Protein AF-A0ABD5SQY1-F1 (afdb_monomer_lite)

Organism: NCBI:txid1930624

Sequence (204 aa):
EACRRLALVPLPASGSVLIAGVAARHGYDRFRLVGPVRRWPADGDSDPSPPTDAERLTHPVEIVPLLEREGAFSDAEQAERIRAEVAESVANLALARLGAAVHAQVESEPDTESPLETVTSGILAADAAASFERIVTDGHPFHPSGKIRRGMTPAEGLAYAPEFTDRIDLHFVAIDRKYALETRATGADRLTDRLLAAFDGLEG

pLDDT: mean 84.54, std 13.41, range [46.09, 97.94]

Structure (mmCIF, N/CA/C/O backbone):
data_AF-A0ABD5SQY1-F1
#
_entry.id   AF-A0ABD5SQY1-F1
#
loop_
_atom_site.group_PDB
_atom_site.id
_atom_site.type_symbol
_atom_site.label_atom_id
_atom_site.label_alt_id
_atom_site.label_comp_id
_atom_site.label_asym_id
_atom_site.label_entity_id
_atom_site.label_seq_id
_atom_site.pdbx_PDB_ins_code
_atom_site.Cartn_x
_atom_site.Cartn_y
_atom_site.Cartn_z
_atom_site.occupancy
_atom_site.B_iso_or_equiv
_atom_site.auth_seq_id
_atom_site.auth_comp_id
_atom_site.auth_asym_id
_atom_site.auth_atom_id
_at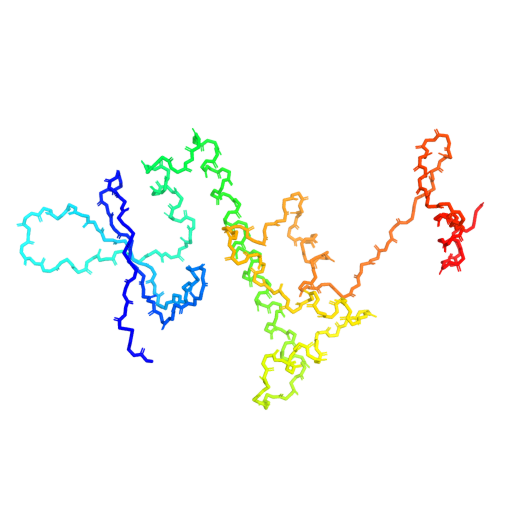om_site.pdbx_PDB_model_num
ATOM 1 N N . GLU A 1 1 ? 5.647 -22.817 -16.137 1.00 50.06 1 GLU A N 1
ATOM 2 C CA . GLU A 1 1 ? 5.211 -22.540 -17.525 1.00 50.06 1 GLU A CA 1
ATOM 3 C C . GLU A 1 1 ? 6.181 -21.577 -18.196 1.00 50.06 1 GLU A C 1
ATOM 5 O O . GLU A 1 1 ? 6.653 -20.656 -17.539 1.00 50.06 1 GLU A O 1
ATOM 10 N N . ALA A 1 2 ? 6.510 -21.791 -19.471 1.00 55.78 2 ALA A N 1
ATOM 11 C CA . ALA A 1 2 ? 7.365 -20.878 -20.227 1.00 55.78 2 ALA A CA 1
ATOM 12 C C . ALA A 1 2 ? 6.594 -19.586 -20.557 1.00 55.7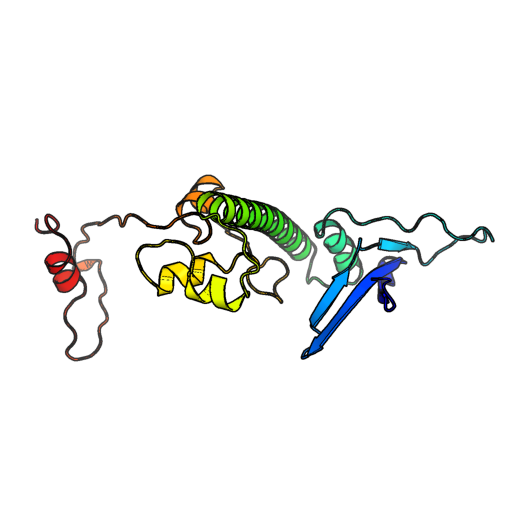8 2 ALA A C 1
ATOM 14 O O . ALA A 1 2 ? 5.548 -19.634 -21.204 1.00 55.78 2 ALA A O 1
ATOM 15 N N . CYS A 1 3 ? 7.102 -18.439 -20.102 1.00 59.66 3 CYS A N 1
ATOM 16 C CA . CYS A 1 3 ? 6.521 -17.127 -20.378 1.00 59.66 3 CYS A CA 1
ATOM 17 C C . CYS A 1 3 ? 6.536 -16.846 -21.892 1.00 59.66 3 CYS A C 1
ATOM 19 O O . CYS A 1 3 ? 7.598 -16.863 -22.511 1.00 59.66 3 CYS A O 1
ATOM 21 N N . ARG A 1 4 ? 5.364 -16.601 -22.498 1.00 75.75 4 ARG A N 1
ATOM 22 C CA . ARG A 1 4 ? 5.224 -16.337 -23.947 1.00 75.75 4 ARG A CA 1
ATOM 23 C C . ARG A 1 4 ? 5.004 -14.859 -24.293 1.00 75.75 4 ARG A C 1
ATOM 25 O O . ARG A 1 4 ? 4.821 -14.542 -25.464 1.00 75.75 4 ARG A O 1
ATOM 32 N N . ARG A 1 5 ? 4.954 -13.960 -23.303 1.00 90.62 5 ARG A N 1
ATOM 33 C CA . ARG A 1 5 ? 4.662 -12.530 -23.502 1.00 90.62 5 ARG A CA 1
ATOM 34 C C . ARG A 1 5 ? 5.564 -11.666 -22.631 1.00 90.62 5 ARG A C 1
ATOM 36 O O . ARG A 1 5 ? 5.751 -11.960 -21.454 1.00 90.62 5 ARG A O 1
ATOM 43 N N . LEU A 1 6 ? 6.076 -10.585 -23.206 1.00 92.81 6 LEU A N 1
ATOM 44 C CA . LEU A 1 6 ? 6.866 -9.580 -22.504 1.00 92.81 6 LEU A CA 1
ATOM 45 C C . LEU A 1 6 ? 6.121 -8.245 -22.532 1.00 92.81 6 LEU A C 1
ATOM 47 O O . LEU A 1 6 ? 5.551 -7.875 -23.558 1.00 92.81 6 LEU A O 1
ATOM 51 N N . ALA A 1 7 ? 6.133 -7.537 -21.409 1.00 93.56 7 ALA A N 1
ATOM 52 C CA . ALA A 1 7 ? 5.822 -6.120 -21.349 1.00 93.56 7 ALA A CA 1
ATOM 53 C C . ALA A 1 7 ? 7.118 -5.338 -21.571 1.00 93.56 7 ALA A C 1
ATOM 55 O O . ALA A 1 7 ? 8.130 -5.628 -20.930 1.00 93.56 7 ALA A O 1
ATOM 56 N N . LEU A 1 8 ? 7.067 -4.371 -22.484 1.00 94.69 8 LEU A N 1
ATOM 57 C CA . LEU A 1 8 ? 8.158 -3.454 -22.786 1.00 94.69 8 LEU A CA 1
ATOM 58 C C . LEU A 1 8 ? 7.680 -2.040 -22.472 1.00 94.69 8 LEU A C 1
ATOM 60 O O . LEU A 1 8 ? 6.669 -1.605 -23.023 1.00 94.69 8 LEU A O 1
ATOM 64 N N . VAL A 1 9 ? 8.393 -1.342 -21.593 1.00 94.56 9 VAL A N 1
ATOM 65 C CA . VAL A 1 9 ? 8.123 0.061 -21.253 1.00 94.56 9 VAL A CA 1
ATOM 66 C C . VAL A 1 9 ? 9.339 0.883 -21.671 1.00 94.56 9 VAL A C 1
ATOM 68 O O . VAL A 1 9 ? 10.356 0.852 -20.974 1.00 94.56 9 VAL A O 1
ATOM 71 N N . PRO A 1 10 ? 9.285 1.561 -22.830 1.00 94.88 10 PRO A N 1
ATOM 72 C CA . PRO A 1 10 ? 10.350 2.455 -23.262 1.00 94.88 10 PRO A CA 1
ATOM 73 C C . PRO A 1 10 ? 10.473 3.654 -22.321 1.00 94.88 10 PRO A C 1
ATOM 75 O O . PRO A 1 10 ? 9.470 4.263 -21.957 1.00 94.88 10 PRO A O 1
ATOM 78 N N . LEU A 1 11 ? 11.708 3.992 -21.969 1.00 94.75 11 LEU A N 1
ATOM 79 C CA . LEU A 1 11 ? 12.090 5.136 -21.147 1.00 94.75 11 LEU A CA 1
ATOM 80 C C . LEU A 1 11 ? 13.144 5.940 -21.930 1.00 94.75 11 LEU A C 1
ATOM 82 O O . LEU A 1 11 ? 14.351 5.744 -21.724 1.00 94.75 11 LEU A O 1
ATOM 86 N N . PRO A 1 12 ? 12.709 6.740 -22.922 1.00 93.88 12 PRO A N 1
ATOM 87 C CA . PRO A 1 12 ? 13.605 7.418 -23.851 1.00 93.88 12 PRO A CA 1
ATOM 88 C C . PRO A 1 12 ? 14.531 8.426 -23.167 1.00 93.88 12 PRO A C 1
ATOM 90 O O . PRO A 1 12 ? 15.713 8.458 -23.502 1.00 93.88 12 PRO A O 1
ATOM 93 N N . ALA A 1 13 ? 14.053 9.202 -22.189 1.00 92.56 13 ALA A N 1
ATOM 94 C CA . ALA A 1 13 ? 14.906 10.148 -21.464 1.00 92.56 13 ALA A CA 1
ATOM 95 C C . ALA A 1 13 ? 15.956 9.433 -20.593 1.00 92.56 13 ALA A C 1
ATOM 97 O O . ALA A 1 13 ? 17.027 9.972 -20.318 1.00 92.56 13 ALA A O 1
ATOM 98 N N . SER A 1 14 ? 15.675 8.193 -20.190 1.00 87.56 14 SER A N 1
ATOM 99 C CA . SER A 1 14 ? 16.609 7.308 -19.490 1.00 87.56 14 SER A CA 1
ATOM 100 C C . SER A 1 14 ? 17.460 6.427 -20.413 1.00 87.56 14 SER A C 1
ATOM 102 O O . SER A 1 14 ? 18.206 5.586 -19.895 1.00 87.56 14 SER A O 1
ATOM 104 N N . GLY A 1 15 ? 17.312 6.551 -21.740 1.00 90.31 15 GLY A N 1
ATOM 105 C CA . GLY A 1 15 ? 18.018 5.736 -22.733 1.00 90.31 15 GLY A CA 1
ATOM 106 C C . GLY A 1 15 ? 17.862 4.234 -22.489 1.00 90.31 15 GLY A C 1
ATOM 107 O O . GLY A 1 15 ? 18.834 3.489 -22.585 1.00 90.31 15 GLY A O 1
ATOM 108 N N . SER A 1 16 ? 16.682 3.771 -22.060 1.00 91.88 16 SER A N 1
ATOM 109 C CA . SER A 1 16 ? 16.489 2.366 -21.678 1.00 91.88 16 SER A CA 1
ATOM 110 C C . SER A 1 16 ? 15.062 1.862 -21.892 1.00 91.88 16 SER A C 1
ATOM 112 O O . SER A 1 16 ? 14.143 2.630 -22.150 1.00 91.88 16 SER A O 1
ATOM 114 N N . VAL A 1 17 ? 14.871 0.550 -21.788 1.00 94.75 17 VAL A N 1
ATOM 115 C CA . VAL A 1 17 ? 13.573 -0.127 -21.846 1.00 94.75 17 VAL A CA 1
ATOM 116 C C . VAL A 1 17 ? 13.445 -1.026 -20.621 1.00 94.75 17 VAL A C 1
ATOM 118 O O . VAL A 1 17 ? 14.343 -1.822 -20.341 1.00 94.75 17 VAL A O 1
ATOM 121 N N . LEU A 1 18 ? 12.334 -0.931 -19.889 1.00 95.00 18 LEU A N 1
ATOM 122 C CA . LEU A 1 18 ? 11.997 -1.924 -18.868 1.00 95.00 18 LEU A CA 1
ATOM 123 C C . LEU A 1 18 ? 11.321 -3.125 -19.517 1.00 95.00 18 LEU A C 1
ATOM 125 O O . LEU A 1 18 ? 10.415 -2.978 -20.336 1.00 95.00 18 LEU A O 1
ATOM 129 N N . ILE A 1 19 ? 11.748 -4.312 -19.109 1.00 94.56 19 ILE A N 1
ATOM 130 C CA . ILE A 1 19 ? 11.286 -5.593 -19.625 1.00 94.56 19 ILE A CA 1
ATOM 131 C C . ILE A 1 19 ? 10.746 -6.410 -18.457 1.00 94.56 19 ILE A C 1
ATOM 133 O O . ILE A 1 19 ? 11.458 -6.653 -17.482 1.00 94.56 19 ILE A O 1
ATOM 137 N N . ALA A 1 20 ? 9.504 -6.876 -18.564 1.00 94.12 20 ALA A N 1
ATOM 138 C CA . ALA A 1 20 ? 8.898 -7.775 -17.586 1.00 94.12 20 ALA A CA 1
ATOM 139 C C . ALA A 1 20 ? 8.187 -8.941 -18.279 1.00 94.12 20 ALA A C 1
ATOM 141 O O . ALA A 1 20 ? 7.504 -8.759 -19.287 1.00 94.12 20 ALA A O 1
ATOM 142 N N . GLY A 1 21 ? 8.316 -10.151 -17.732 1.00 94.19 21 GLY A N 1
ATOM 143 C CA . GLY A 1 21 ? 7.524 -11.292 -18.185 1.00 94.19 21 GLY A CA 1
ATOM 144 C C . GLY A 1 21 ? 6.060 -11.134 -17.789 1.00 94.19 21 GLY A C 1
ATOM 145 O O . GLY A 1 21 ? 5.768 -10.710 -16.675 1.00 94.19 21 GLY A O 1
ATOM 146 N N . VAL A 1 22 ? 5.133 -11.506 -18.671 1.00 94.75 22 VAL A N 1
ATOM 147 C CA . VAL A 1 22 ? 3.689 -11.482 -18.402 1.00 94.75 22 VAL A CA 1
ATOM 148 C C . VAL A 1 22 ? 3.147 -12.907 -18.446 1.00 94.75 22 VAL A C 1
ATOM 150 O O . VAL A 1 22 ? 3.057 -13.515 -19.514 1.00 94.75 22 VAL A O 1
ATOM 153 N N . ALA A 1 23 ? 2.748 -13.427 -17.285 1.00 93.56 23 ALA A N 1
ATOM 154 C CA . ALA A 1 23 ? 2.094 -14.729 -17.174 1.00 93.56 23 ALA A CA 1
ATOM 155 C C . ALA A 1 23 ? 0.629 -14.665 -17.619 1.00 93.56 23 ALA A C 1
ATOM 157 O O . ALA A 1 23 ? 0.153 -15.553 -18.320 1.00 93.56 23 ALA A O 1
ATOM 158 N N . ALA A 1 24 ? -0.087 -13.601 -17.243 1.00 91.00 24 ALA A N 1
ATOM 159 C CA . ALA A 1 24 ? -1.491 -13.420 -17.597 1.00 91.00 24 ALA A CA 1
ATOM 160 C C . ALA A 1 24 ? -1.849 -11.941 -17.774 1.00 91.00 24 ALA A C 1
ATOM 162 O O . ALA A 1 24 ? -1.257 -11.060 -17.150 1.00 91.00 24 ALA A O 1
ATOM 163 N N . ARG A 1 25 ? -2.858 -11.682 -18.611 1.00 91.00 25 ARG A N 1
ATOM 164 C CA . ARG A 1 25 ? -3.526 -10.382 -18.737 1.00 91.00 25 ARG A CA 1
ATOM 165 C C . ARG A 1 25 ? -4.986 -10.566 -18.347 1.00 91.00 25 ARG A C 1
ATOM 167 O O . ARG A 1 25 ? -5.665 -11.421 -18.909 1.00 91.00 25 ARG A O 1
ATOM 174 N N . HIS A 1 26 ? -5.445 -9.761 -17.407 1.00 88.56 26 HIS A N 1
ATOM 175 C CA . HIS A 1 26 ? -6.833 -9.673 -16.981 1.00 88.56 26 HIS A CA 1
ATOM 176 C C . HIS A 1 26 ? -7.461 -8.383 -17.537 1.00 88.56 26 HIS A C 1
ATOM 178 O O . HIS A 1 26 ? -6.776 -7.554 -18.141 1.00 88.56 26 HIS A O 1
ATOM 184 N N . GLY A 1 27 ? -8.773 -8.209 -17.356 1.00 87.56 27 GLY A N 1
ATOM 185 C CA . GLY A 1 27 ? -9.456 -6.967 -17.735 1.00 87.56 27 GLY A CA 1
ATOM 186 C C . GLY A 1 27 ? -8.890 -5.736 -17.011 1.00 87.56 27 GLY A C 1
ATOM 187 O O . GLY A 1 27 ? -8.315 -5.869 -15.925 1.00 87.56 27 GLY A O 1
ATOM 188 N N . TYR A 1 28 ? -9.095 -4.557 -17.609 1.00 85.75 28 TYR A N 1
ATOM 189 C CA . TYR A 1 28 ? -8.624 -3.253 -17.110 1.00 85.75 28 TYR A CA 1
ATOM 190 C C . TYR A 1 28 ? -7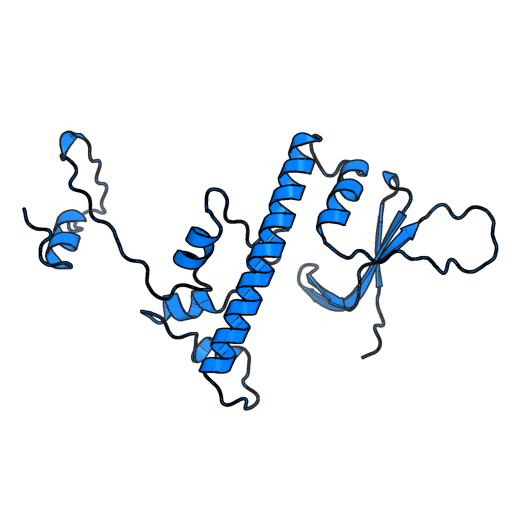.099 -3.158 -16.957 1.00 85.75 28 TYR A C 1
ATOM 192 O O . TYR A 1 28 ? -6.605 -2.663 -15.951 1.00 85.75 28 TYR A O 1
ATOM 200 N N . ASP A 1 29 ? -6.360 -3.697 -17.933 1.00 84.00 29 ASP A N 1
ATOM 201 C CA . ASP A 1 29 ? -4.891 -3.651 -17.984 1.00 84.00 29 ASP A CA 1
ATOM 202 C C . ASP A 1 29 ? -4.193 -4.134 -16.707 1.00 84.00 29 ASP A C 1
ATOM 204 O O . ASP A 1 29 ? -3.116 -3.682 -16.324 1.00 84.00 29 ASP A O 1
ATOM 208 N N . ARG A 1 30 ? -4.793 -5.141 -16.067 1.00 87.88 30 ARG A N 1
ATOM 209 C CA . ARG A 1 30 ? -4.165 -5.860 -14.963 1.00 87.88 30 ARG A CA 1
ATOM 210 C C . ARG A 1 30 ? -3.296 -6.982 -15.504 1.00 87.88 30 ARG A C 1
ATOM 212 O O . ARG A 1 30 ? -3.793 -7.944 -16.093 1.00 87.88 30 ARG A O 1
ATOM 219 N N . PHE A 1 31 ? -1.998 -6.879 -15.264 1.00 90.56 31 PHE A N 1
ATOM 220 C CA . PHE A 1 31 ? -1.019 -7.873 -15.687 1.00 90.56 31 PHE A CA 1
ATOM 221 C C . PHE A 1 31 ? -0.514 -8.662 -14.484 1.00 90.56 31 PHE A C 1
ATOM 223 O O . PHE A 1 31 ? -0.119 -8.090 -13.472 1.00 90.56 31 PHE A O 1
ATOM 230 N N . ARG A 1 32 ? -0.480 -9.989 -14.612 1.00 91.31 32 ARG A N 1
ATOM 231 C CA . ARG A 1 32 ? 0.277 -10.844 -13.698 1.00 91.31 32 ARG A CA 1
ATOM 232 C C . ARG A 1 32 ? 1.693 -10.961 -14.239 1.00 91.31 32 ARG A C 1
ATOM 234 O O . ARG A 1 32 ? 1.919 -11.676 -15.219 1.00 91.31 32 ARG A O 1
ATOM 241 N N . LEU A 1 33 ? 2.621 -10.237 -13.622 1.00 91.75 33 LEU A N 1
ATOM 242 C CA . LEU A 1 33 ? 4.034 -10.297 -13.984 1.00 91.75 33 LEU A CA 1
ATOM 243 C C . LEU A 1 33 ? 4.672 -11.596 -13.475 1.00 91.75 33 LEU A C 1
ATOM 245 O O . LEU A 1 33 ? 4.248 -12.155 -12.464 1.00 91.75 33 LEU A O 1
ATOM 249 N N . VAL A 1 34 ? 5.681 -12.086 -14.190 1.00 92.38 34 VAL A N 1
ATOM 250 C CA . VAL A 1 34 ? 6.445 -13.283 -13.830 1.00 92.38 34 VAL A CA 1
ATOM 251 C C . VAL A 1 34 ? 7.932 -13.060 -14.058 1.00 92.38 34 VAL A C 1
ATOM 253 O O . VAL A 1 34 ? 8.349 -12.523 -15.085 1.00 92.38 34 VAL A O 1
ATOM 256 N N . GLY A 1 35 ? 8.731 -13.528 -13.101 1.00 90.25 35 GLY A N 1
ATOM 257 C CA . GLY A 1 35 ? 10.176 -13.356 -13.123 1.00 90.25 35 GLY A CA 1
ATOM 258 C C . GLY A 1 35 ? 10.617 -11.927 -12.784 1.00 90.25 35 GLY A C 1
ATOM 259 O O . GLY A 1 35 ? 9.806 -11.096 -12.374 1.00 90.25 35 GLY A O 1
ATOM 260 N N . PRO A 1 36 ? 11.924 -11.648 -12.899 1.00 91.69 36 PRO A N 1
ATOM 261 C CA . PRO A 1 36 ? 12.472 -10.334 -12.597 1.00 91.69 36 PRO A CA 1
ATOM 262 C C . PRO A 1 36 ? 12.091 -9.296 -13.657 1.00 91.69 36 PRO A C 1
ATOM 264 O O . PRO A 1 36 ? 12.046 -9.605 -14.849 1.00 91.69 36 PRO A O 1
ATOM 267 N N . VAL A 1 37 ? 11.920 -8.048 -13.219 1.00 93.44 37 VAL A N 1
ATOM 268 C CA . VAL A 1 37 ? 11.950 -6.885 -14.113 1.00 93.44 37 VAL A CA 1
ATOM 269 C C . VAL A 1 37 ? 13.408 -6.579 -14.442 1.00 93.44 37 VAL A C 1
ATOM 271 O O . VAL A 1 37 ? 14.270 -6.594 -13.560 1.00 93.44 37 VAL A O 1
ATOM 274 N N . ARG A 1 38 ? 13.692 -6.333 -15.718 1.00 93.50 38 ARG A N 1
ATOM 275 C CA . ARG A 1 38 ? 15.030 -6.002 -16.210 1.00 93.50 38 ARG A CA 1
ATOM 276 C C . ARG A 1 38 ? 15.027 -4.642 -16.883 1.00 93.50 38 ARG A C 1
ATOM 278 O O . ARG A 1 38 ? 14.048 -4.287 -17.532 1.00 93.50 38 ARG A O 1
ATOM 285 N N . ARG A 1 39 ? 16.128 -3.914 -16.763 1.00 93.06 39 ARG A N 1
ATOM 286 C CA . ARG A 1 39 ? 16.411 -2.704 -17.524 1.00 93.06 39 ARG A CA 1
ATOM 287 C C . ARG A 1 39 ? 17.373 -3.056 -18.651 1.00 93.06 39 ARG A C 1
ATOM 289 O O . ARG A 1 39 ? 18.418 -3.655 -18.420 1.00 93.06 39 ARG A O 1
ATOM 296 N N . TRP A 1 40 ? 17.005 -2.686 -19.867 1.00 90.31 40 TRP A N 1
ATOM 297 C CA . TRP A 1 40 ? 17.825 -2.860 -21.058 1.00 90.31 40 TRP A CA 1
ATOM 298 C C . TRP A 1 40 ? 18.261 -1.484 -21.577 1.00 90.31 40 TRP A C 1
ATOM 300 O O . TRP A 1 40 ? 17.381 -0.669 -21.860 1.00 90.31 40 TRP A O 1
ATOM 310 N N . PRO A 1 41 ? 19.564 -1.177 -21.686 1.00 86.25 41 PRO A N 1
ATOM 311 C CA . PRO A 1 41 ? 20.024 0.088 -22.257 1.00 86.25 41 PRO A CA 1
ATOM 312 C C . PRO A 1 41 ? 19.722 0.142 -23.763 1.00 86.25 41 PRO A C 1
ATOM 314 O O . PRO A 1 41 ? 19.941 -0.828 -24.483 1.00 86.25 41 PRO A O 1
ATOM 317 N N . ALA A 1 42 ? 19.176 1.261 -24.236 1.00 73.88 42 ALA A N 1
ATOM 318 C CA . ALA A 1 42 ? 18.854 1.474 -25.647 1.00 73.88 42 ALA A CA 1
ATOM 319 C C . ALA A 1 42 ? 20.100 1.845 -26.473 1.00 73.88 42 ALA A C 1
ATOM 321 O O . ALA A 1 42 ? 20.168 1.491 -27.649 1.00 73.88 42 ALA A O 1
ATOM 322 N N . ASP A 1 43 ? 21.094 2.477 -25.840 1.00 67.31 43 ASP A N 1
ATOM 323 C CA . ASP A 1 43 ? 22.376 2.820 -26.454 1.00 67.31 43 ASP A CA 1
ATOM 324 C C . ASP A 1 43 ? 23.385 1.689 -26.226 1.00 67.31 43 ASP A C 1
ATOM 326 O O . ASP A 1 43 ? 24.119 1.655 -25.238 1.00 67.31 43 ASP A O 1
ATOM 330 N N . GLY A 1 44 ? 23.392 0.726 -27.144 1.00 54.66 44 GLY A N 1
ATOM 331 C CA . GLY A 1 44 ? 24.547 -0.134 -27.353 1.00 54.66 44 GLY A CA 1
ATOM 332 C C . GLY A 1 44 ? 25.514 0.591 -28.275 1.00 54.66 44 GLY A C 1
ATOM 333 O O . GLY A 1 44 ? 25.224 0.749 -29.462 1.00 54.66 44 GLY A O 1
ATOM 334 N N . ASP A 1 45 ? 26.656 1.025 -27.742 1.00 49.09 45 ASP A N 1
ATOM 335 C CA . ASP A 1 45 ? 27.829 1.232 -28.582 1.00 49.09 45 ASP A CA 1
ATOM 336 C C . ASP A 1 45 ? 28.076 -0.056 -29.388 1.00 49.09 45 ASP A C 1
ATOM 338 O O . ASP A 1 45 ? 27.748 -1.160 -28.953 1.00 49.09 45 ASP A O 1
ATOM 342 N N . SER A 1 46 ? 28.581 0.137 -30.593 1.00 47.12 46 SER A N 1
ATOM 343 C CA . SER A 1 46 ? 28.735 -0.777 -31.724 1.00 47.12 46 SER A CA 1
ATOM 344 C C . SER A 1 46 ? 29.560 -2.063 -31.485 1.00 47.12 46 SER A C 1
ATOM 346 O O . SER A 1 46 ? 30.437 -2.401 -32.277 1.00 47.12 46 SER A O 1
ATOM 348 N N . ASP A 1 47 ? 29.258 -2.830 -30.436 1.00 49.53 47 ASP A N 1
ATOM 349 C CA . ASP A 1 47 ? 29.752 -4.190 -30.224 1.00 49.53 47 ASP A CA 1
ATOM 350 C C . ASP A 1 47 ? 28.695 -5.204 -30.719 1.00 49.53 47 ASP A C 1
ATOM 352 O O . ASP A 1 47 ? 27.574 -5.238 -30.207 1.00 49.53 47 ASP A O 1
ATOM 356 N N . PRO A 1 48 ? 28.999 -6.029 -31.739 1.00 46.09 48 PRO A N 1
ATOM 357 C CA . PRO A 1 48 ? 28.085 -7.037 -32.283 1.00 46.09 48 PRO A CA 1
ATOM 358 C C . PRO A 1 48 ? 27.875 -8.249 -31.357 1.00 46.09 48 PRO A C 1
ATOM 360 O O . PRO A 1 48 ? 27.192 -9.205 -31.737 1.00 46.09 48 PRO A O 1
ATOM 363 N N . SER A 1 49 ? 28.451 -8.240 -30.156 1.00 48.56 49 SER A N 1
ATOM 364 C CA . SER A 1 49 ? 28.148 -9.215 -29.113 1.00 48.56 49 SER A CA 1
ATOM 365 C C . SER A 1 49 ? 26.703 -9.021 -28.614 1.00 48.56 49 SER A C 1
ATOM 367 O O . SER A 1 49 ? 26.294 -7.888 -28.360 1.00 48.56 49 SER A O 1
ATOM 369 N N . PRO A 1 50 ? 25.882 -10.082 -28.464 1.00 46.66 50 PRO A N 1
ATOM 370 C CA . PRO A 1 50 ? 24.544 -9.931 -27.893 1.00 46.66 50 PRO A CA 1
ATOM 371 C C . PRO A 1 50 ? 24.676 -9.300 -26.499 1.00 46.66 50 PRO A C 1
ATOM 373 O O . PRO A 1 50 ? 25.468 -9.820 -25.711 1.00 46.66 50 PRO A O 1
ATOM 376 N N . PRO A 1 51 ? 23.940 -8.223 -26.155 1.00 49.00 51 PRO A N 1
ATOM 377 C CA . PRO A 1 51 ? 24.060 -7.626 -24.834 1.00 49.00 51 PRO A CA 1
ATOM 378 C C . PRO A 1 51 ? 23.635 -8.661 -23.794 1.00 49.00 51 PRO A C 1
ATOM 380 O O . PRO A 1 51 ? 22.460 -9.008 -23.665 1.00 49.00 51 PRO A O 1
ATOM 383 N N . THR A 1 52 ? 24.608 -9.202 -23.073 1.00 53.41 52 THR A N 1
ATOM 384 C CA . THR A 1 52 ? 24.396 -10.143 -21.970 1.00 53.41 52 THR A CA 1
ATOM 385 C C . THR A 1 52 ? 23.836 -9.451 -20.722 1.00 53.41 52 THR A C 1
ATOM 387 O O . THR A 1 52 ? 23.364 -10.124 -19.805 1.00 53.41 52 THR A O 1
ATOM 390 N N . ASP A 1 53 ? 23.800 -8.115 -20.710 1.00 58.78 53 ASP A N 1
ATOM 391 C CA . ASP A 1 53 ? 23.766 -7.313 -19.484 1.00 58.78 53 ASP A CA 1
ATOM 392 C C . ASP A 1 53 ? 22.437 -6.569 -19.286 1.00 58.78 53 ASP A C 1
ATOM 394 O O . ASP A 1 53 ? 22.391 -5.389 -18.943 1.00 58.78 53 ASP A O 1
ATOM 398 N N . ALA A 1 54 ? 21.314 -7.262 -19.482 1.00 70.44 54 ALA A N 1
ATOM 399 C CA . ALA A 1 54 ? 20.029 -6.768 -18.996 1.00 70.44 54 ALA A CA 1
ATOM 400 C C . ALA A 1 54 ? 20.039 -6.743 -17.457 1.00 70.44 54 ALA A C 1
ATOM 402 O O . ALA A 1 54 ? 19.829 -7.784 -16.812 1.00 70.44 54 ALA A O 1
ATOM 403 N N . GLU A 1 55 ? 20.274 -5.566 -16.875 1.00 87.44 55 GLU A N 1
ATOM 404 C CA . GLU A 1 55 ? 20.366 -5.366 -15.430 1.00 87.44 55 GLU A CA 1
ATOM 405 C C . GLU A 1 55 ? 19.036 -5.722 -14.763 1.00 87.44 55 GLU A C 1
ATOM 407 O O . GLU A 1 55 ? 17.962 -5.264 -15.157 1.00 87.44 55 GLU A O 1
ATOM 412 N N . ARG A 1 56 ? 19.089 -6.583 -13.748 1.00 92.25 56 ARG A N 1
ATOM 413 C CA . ARG A 1 56 ? 17.912 -6.945 -12.960 1.00 92.25 56 ARG A CA 1
ATOM 414 C C . ARG A 1 56 ? 17.635 -5.839 -11.947 1.00 92.25 56 ARG A C 1
ATOM 416 O O . ARG A 1 56 ? 18.478 -5.596 -11.095 1.00 92.25 56 ARG A O 1
ATOM 423 N N . LEU A 1 57 ? 16.418 -5.301 -11.958 1.00 92.56 57 LEU A N 1
ATOM 424 C CA . LEU A 1 57 ? 15.947 -4.456 -10.863 1.00 92.56 57 LEU A CA 1
ATOM 425 C C . LEU A 1 57 ? 15.638 -5.337 -9.649 1.00 92.56 57 LEU A C 1
ATOM 427 O O . LEU A 1 57 ? 14.947 -6.359 -9.765 1.00 92.56 57 LEU A O 1
ATOM 431 N N . THR A 1 58 ? 16.167 -4.963 -8.487 1.00 92.56 58 THR A N 1
ATOM 432 C CA . THR A 1 58 ? 16.009 -5.734 -7.244 1.00 92.56 58 THR A CA 1
ATOM 433 C C . THR A 1 58 ? 14.908 -5.182 -6.350 1.00 92.56 58 THR A C 1
ATOM 435 O O . THR A 1 58 ? 14.268 -5.942 -5.623 1.00 92.56 58 THR A O 1
ATOM 438 N N . HIS A 1 59 ? 14.641 -3.883 -6.455 1.00 93.75 59 HIS A N 1
ATOM 439 C CA . HIS A 1 59 ? 13.698 -3.154 -5.632 1.00 93.75 59 HIS A CA 1
ATOM 440 C C . HIS A 1 59 ? 12.879 -2.168 -6.489 1.00 93.75 59 HIS A C 1
ATOM 442 O O . HIS A 1 59 ? 13.447 -1.454 -7.314 1.00 93.75 59 HIS A O 1
ATOM 448 N N . PRO A 1 60 ? 11.550 -2.046 -6.299 1.00 93.50 60 PRO A N 1
ATOM 449 C CA . PRO A 1 60 ? 10.714 -1.149 -7.113 1.00 93.50 60 PRO A CA 1
ATOM 450 C C . PRO A 1 60 ? 11.076 0.339 -6.963 1.00 93.50 60 PRO A C 1
ATOM 452 O O . PRO A 1 60 ? 10.829 1.127 -7.868 1.00 93.50 60 PRO A 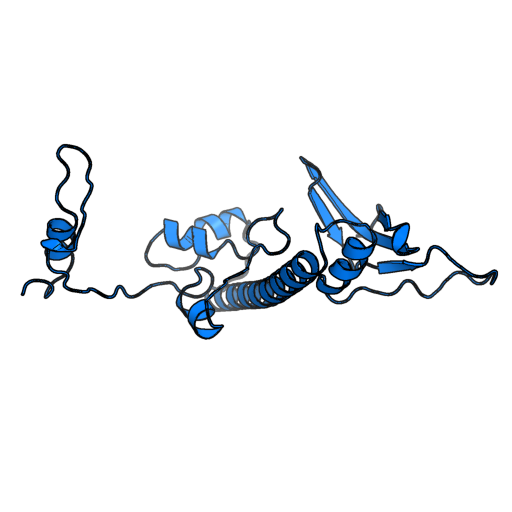O 1
ATOM 455 N N . VAL A 1 61 ? 11.725 0.722 -5.859 1.00 96.75 61 VAL A N 1
ATOM 456 C CA . VAL A 1 61 ? 12.292 2.074 -5.651 1.00 96.75 61 VAL A CA 1
ATOM 457 C C . VAL A 1 61 ? 13.282 2.471 -6.751 1.00 96.75 61 VAL A C 1
ATOM 459 O O . VAL A 1 61 ? 13.412 3.654 -7.054 1.00 96.75 61 VAL A O 1
ATOM 462 N N . GLU A 1 62 ? 13.958 1.505 -7.375 1.00 95.06 62 GLU A N 1
ATOM 463 C CA . GLU A 1 62 ? 14.899 1.753 -8.474 1.00 95.06 62 GLU A CA 1
ATOM 464 C C . GLU A 1 62 ? 14.207 2.298 -9.736 1.00 95.06 62 GLU A C 1
ATOM 466 O O . GLU A 1 62 ? 14.860 2.899 -10.584 1.00 95.06 62 GLU A O 1
ATOM 471 N N . ILE A 1 63 ? 12.883 2.140 -9.852 1.00 95.00 63 ILE A N 1
ATOM 472 C CA . ILE A 1 63 ? 12.097 2.659 -10.978 1.00 95.00 63 ILE A CA 1
ATOM 473 C C . ILE A 1 63 ? 11.870 4.172 -10.845 1.00 95.00 63 ILE A C 1
ATOM 475 O O . ILE A 1 63 ? 11.767 4.862 -11.856 1.00 95.00 63 ILE A O 1
ATOM 479 N N . VAL A 1 64 ? 11.827 4.715 -9.623 1.00 96.56 64 VAL A N 1
ATOM 480 C CA . VAL A 1 64 ? 11.469 6.126 -9.388 1.00 96.56 64 VAL A CA 1
ATOM 481 C C . VAL A 1 64 ? 12.429 7.102 -10.086 1.00 96.56 64 VAL A C 1
ATOM 483 O O . VAL A 1 64 ? 11.933 7.939 -10.836 1.00 96.56 64 VAL A O 1
ATOM 486 N N . PRO A 1 65 ? 13.769 6.970 -9.987 1.00 95.06 65 PRO A N 1
ATOM 487 C CA . PRO A 1 65 ? 14.689 7.849 -10.718 1.00 95.06 65 PRO A CA 1
ATOM 488 C C . PRO A 1 65 ? 14.582 7.727 -12.243 1.00 95.06 65 PRO A C 1
ATOM 490 O O . PRO A 1 65 ? 14.957 8.642 -12.970 1.00 95.06 65 PRO A O 1
ATOM 493 N N . LEU A 1 66 ? 14.107 6.585 -12.753 1.00 95.12 66 LEU A N 1
ATOM 494 C CA . LEU A 1 66 ? 13.865 6.421 -14.185 1.00 95.12 66 LEU A CA 1
ATOM 495 C C . LEU A 1 66 ? 12.633 7.223 -14.612 1.00 95.12 66 LEU A C 1
ATOM 497 O O . LEU A 1 66 ? 12.698 7.981 -15.571 1.00 95.12 66 LEU A O 1
ATOM 501 N N . LEU A 1 67 ? 11.537 7.101 -13.859 1.00 95.88 67 LEU A N 1
ATOM 502 C CA . LEU A 1 67 ? 10.304 7.854 -14.095 1.00 95.88 67 LEU A CA 1
ATOM 503 C C . LEU A 1 67 ? 10.494 9.364 -13.905 1.00 95.88 67 LEU A C 1
ATOM 505 O O . LEU A 1 67 ? 9.882 10.151 -14.620 1.00 95.88 67 LEU A O 1
ATOM 509 N N . GLU A 1 68 ? 11.368 9.771 -12.986 1.00 96.88 68 GLU A N 1
ATOM 510 C CA . GLU A 1 68 ? 11.740 11.173 -12.792 1.00 96.88 68 GLU A CA 1
ATOM 511 C C . GLU A 1 68 ? 12.363 11.775 -14.055 1.00 96.88 68 GLU A C 1
ATOM 513 O O . GLU A 1 68 ? 11.942 12.845 -14.489 1.00 96.88 68 GLU A O 1
ATOM 518 N N . ARG A 1 69 ? 13.289 11.061 -14.711 1.00 95.69 69 ARG A N 1
ATOM 519 C CA . ARG A 1 69 ? 13.862 11.509 -15.994 1.00 95.69 69 ARG A CA 1
ATOM 520 C C . ARG A 1 69 ? 12.823 11.592 -17.107 1.00 95.69 69 ARG A C 1
ATOM 522 O O . ARG A 1 69 ? 12.940 12.456 -17.968 1.00 95.69 69 ARG A O 1
ATOM 529 N N . GLU A 1 70 ? 11.810 10.729 -17.078 1.00 96.50 70 GLU A N 1
ATOM 530 C CA . GLU A 1 70 ? 10.682 10.781 -18.018 1.00 96.50 70 GLU A CA 1
ATOM 531 C C . GLU A 1 70 ? 9.659 11.886 -17.689 1.00 96.50 70 GLU A C 1
ATOM 533 O O . GLU A 1 70 ? 8.647 12.007 -18.378 1.00 96.50 70 GLU A O 1
ATOM 538 N N . GLY A 1 71 ? 9.882 12.692 -16.644 1.00 96.06 71 GLY A N 1
ATOM 539 C CA . GLY A 1 71 ? 8.968 13.767 -16.256 1.00 96.06 71 GLY A CA 1
ATOM 540 C C . GLY A 1 71 ? 7.660 13.267 -15.640 1.00 96.06 71 GLY A C 1
ATOM 541 O O . GLY A 1 71 ? 6.638 13.942 -15.732 1.00 96.06 71 GLY A O 1
ATOM 542 N N . ALA A 1 72 ? 7.666 12.084 -15.016 1.00 95.69 72 ALA A N 1
ATOM 543 C CA . ALA A 1 72 ? 6.480 11.519 -14.366 1.00 95.69 72 ALA A CA 1
ATOM 544 C C . ALA A 1 72 ? 6.056 12.269 -13.087 1.00 95.69 72 ALA A C 1
ATOM 546 O O . ALA A 1 72 ? 4.966 12.021 -12.569 1.00 95.69 72 ALA A O 1
ATOM 547 N N . PHE A 1 73 ? 6.910 13.156 -12.572 1.00 97.00 73 PHE A N 1
ATOM 548 C CA . PHE A 1 73 ? 6.692 13.917 -11.344 1.00 97.00 73 PHE A CA 1
ATOM 549 C C . PHE A 1 73 ? 6.723 15.422 -11.618 1.00 97.00 73 PHE A C 1
ATOM 551 O O . PHE A 1 73 ? 7.362 15.874 -12.566 1.00 97.00 73 PHE A O 1
ATOM 558 N N . SER A 1 74 ? 6.039 16.203 -10.777 1.00 97.00 74 SER A N 1
ATOM 559 C CA . SER A 1 74 ? 6.002 17.668 -10.880 1.00 97.00 74 SER A CA 1
ATOM 560 C C . SER A 1 74 ? 7.366 18.311 -10.641 1.00 97.00 74 SER A C 1
ATOM 562 O O . SER A 1 74 ? 7.699 19.311 -11.272 1.00 97.00 74 SER A O 1
ATOM 564 N N . ASP A 1 75 ? 8.134 17.742 -9.716 1.00 97.12 75 ASP A N 1
ATOM 565 C CA . ASP A 1 75 ? 9.411 18.250 -9.232 1.00 97.12 75 ASP A CA 1
ATOM 566 C C . ASP A 1 75 ? 10.177 17.140 -8.482 1.00 97.12 75 ASP A C 1
ATOM 568 O O . ASP A 1 75 ? 9.657 16.046 -8.232 1.00 97.12 75 ASP A O 1
ATOM 572 N N . ALA A 1 76 ? 11.428 17.431 -8.122 1.00 96.25 76 ALA A N 1
ATOM 573 C CA . ALA A 1 76 ? 12.311 16.492 -7.432 1.00 96.25 76 ALA A CA 1
ATOM 574 C C . ALA A 1 76 ? 11.850 16.166 -5.997 1.00 96.25 76 ALA A C 1
ATOM 576 O O . ALA A 1 76 ? 12.093 15.065 -5.504 1.00 96.25 76 ALA A O 1
ATOM 577 N N . GLU A 1 77 ? 11.159 17.090 -5.319 1.00 97.94 77 GLU A N 1
ATOM 578 C CA . GLU A 1 77 ? 10.625 16.844 -3.973 1.00 97.94 77 GLU A CA 1
ATOM 579 C C . GLU A 1 77 ? 9.489 15.817 -4.034 1.00 97.94 77 GLU A C 1
ATOM 581 O O . GLU A 1 77 ? 9.425 14.888 -3.226 1.00 97.94 77 GLU A O 1
ATOM 586 N N . GLN A 1 78 ? 8.623 15.926 -5.043 1.00 97.25 78 GLN A N 1
ATOM 587 C CA . GLN A 1 78 ? 7.578 14.957 -5.322 1.00 97.25 78 GLN A CA 1
ATOM 588 C C . GLN A 1 78 ? 8.164 13.576 -5.631 1.00 97.25 78 GLN A C 1
ATOM 590 O O . GLN A 1 78 ? 7.669 12.580 -5.096 1.00 97.25 78 GLN A O 1
ATOM 595 N N . ALA A 1 79 ? 9.213 13.515 -6.456 1.00 97.31 79 ALA A N 1
ATOM 596 C CA . ALA A 1 79 ? 9.899 12.272 -6.791 1.00 97.31 79 ALA A CA 1
ATOM 597 C C . ALA A 1 79 ? 10.482 11.596 -5.539 1.00 97.31 79 ALA A C 1
ATOM 599 O O . ALA A 1 79 ? 10.204 10.420 -5.295 1.00 97.31 79 ALA A O 1
ATOM 600 N N . GLU A 1 80 ? 11.207 12.338 -4.696 1.00 97.38 80 GLU A N 1
ATOM 601 C CA . GLU A 1 80 ? 11.797 11.797 -3.465 1.00 97.38 80 GLU A CA 1
ATOM 602 C C . GLU A 1 80 ? 10.728 11.375 -2.452 1.00 97.38 80 GLU A C 1
ATOM 604 O O . GLU A 1 80 ? 10.820 10.310 -1.838 1.00 97.38 80 GLU A O 1
ATOM 609 N N . ARG A 1 81 ? 9.647 12.152 -2.330 1.00 96.50 81 ARG A N 1
ATOM 610 C CA . ARG A 1 81 ? 8.503 11.770 -1.504 1.00 96.50 81 ARG A CA 1
ATOM 611 C C . ARG A 1 81 ? 7.928 10.431 -1.965 1.00 96.50 81 ARG A C 1
ATOM 613 O O . ARG A 1 81 ? 7.793 9.531 -1.143 1.00 96.50 81 ARG A O 1
ATOM 620 N N . ILE A 1 82 ? 7.616 10.270 -3.254 1.00 96.62 82 ILE A N 1
ATOM 621 C CA . ILE A 1 82 ? 7.100 9.004 -3.806 1.00 96.62 82 ILE A CA 1
ATOM 622 C C . ILE A 1 82 ? 8.105 7.868 -3.599 1.00 96.62 82 ILE A C 1
ATOM 624 O O . ILE A 1 82 ? 7.713 6.755 -3.249 1.00 96.62 82 ILE A O 1
ATOM 628 N N . ARG A 1 83 ? 9.402 8.141 -3.750 1.00 97.12 83 ARG A N 1
ATOM 629 C CA . ARG A 1 83 ? 10.472 7.176 -3.493 1.00 97.12 83 ARG A CA 1
ATOM 630 C C . ARG A 1 83 ? 10.416 6.621 -2.070 1.00 97.12 83 ARG A C 1
ATOM 632 O O . ARG A 1 83 ? 10.445 5.401 -1.895 1.00 97.12 83 ARG A O 1
ATOM 639 N N . ALA A 1 84 ? 10.288 7.500 -1.079 1.00 96.19 84 ALA A N 1
ATOM 640 C CA . ALA A 1 84 ? 10.151 7.125 0.324 1.00 96.19 84 ALA A CA 1
ATOM 641 C C . ALA A 1 84 ? 8.843 6.358 0.590 1.00 96.19 84 ALA A C 1
ATOM 643 O O . ALA A 1 84 ? 8.863 5.336 1.271 1.00 96.19 84 ALA A O 1
ATOM 644 N N . GLU A 1 85 ? 7.724 6.790 -0.002 1.00 96.19 85 GLU A N 1
ATOM 645 C CA . GLU A 1 85 ? 6.429 6.103 0.123 1.00 96.19 85 GLU A CA 1
ATOM 646 C C . GLU A 1 85 ? 6.471 4.670 -0.426 1.00 96.19 85 GLU A C 1
ATOM 648 O O . GLU A 1 85 ? 5.944 3.749 0.200 1.00 96.19 85 GLU A O 1
ATOM 653 N N . VAL A 1 86 ? 7.111 4.466 -1.582 1.00 96.56 86 VAL A N 1
ATOM 654 C CA . VAL A 1 86 ? 7.275 3.135 -2.181 1.00 96.56 86 VAL A CA 1
ATOM 655 C C . VAL A 1 86 ? 8.180 2.273 -1.304 1.00 96.56 86 VAL A C 1
ATOM 657 O O . VAL A 1 86 ? 7.861 1.110 -1.069 1.00 96.56 86 VAL A O 1
ATOM 660 N N . ALA A 1 87 ? 9.285 2.820 -0.787 1.00 96.00 87 ALA A N 1
ATOM 661 C CA . ALA A 1 87 ? 10.183 2.093 0.111 1.00 96.00 87 ALA A CA 1
ATOM 662 C C . ALA A 1 87 ? 9.462 1.619 1.384 1.00 96.00 87 ALA A C 1
ATOM 664 O O . ALA A 1 87 ? 9.528 0.440 1.735 1.00 96.00 87 ALA A O 1
ATOM 665 N N . GLU A 1 88 ? 8.719 2.519 2.029 1.00 95.50 88 GLU A N 1
ATOM 666 C CA . GLU A 1 88 ? 7.911 2.216 3.211 1.00 95.50 88 GLU A CA 1
ATOM 667 C C . GLU A 1 88 ? 6.840 1.163 2.897 1.00 95.50 88 GLU A C 1
ATOM 669 O O . GLU A 1 88 ? 6.702 0.165 3.606 1.00 95.50 88 GLU A O 1
ATOM 674 N N . SER A 1 89 ? 6.118 1.331 1.786 1.00 95.56 89 SER A N 1
ATOM 675 C CA . SER A 1 89 ? 5.085 0.384 1.372 1.00 95.56 89 SER A CA 1
ATOM 676 C C . SER A 1 89 ? 5.648 -1.005 1.070 1.00 95.56 89 SER A C 1
ATOM 678 O O . SER A 1 89 ? 4.971 -1.992 1.349 1.00 95.56 89 SER A O 1
ATOM 680 N N . VAL A 1 90 ? 6.856 -1.119 0.508 1.00 95.31 90 VAL A N 1
ATOM 681 C CA . VAL A 1 90 ? 7.506 -2.421 0.287 1.00 95.31 90 VAL A CA 1
ATOM 682 C C . VAL A 1 90 ? 7.831 -3.095 1.615 1.00 95.31 90 VAL A C 1
ATOM 684 O O . VAL A 1 90 ? 7.543 -4.282 1.770 1.00 95.31 90 VAL A O 1
ATOM 687 N N . ALA A 1 91 ? 8.378 -2.351 2.580 1.00 94.50 91 ALA A N 1
ATOM 688 C CA . ALA A 1 91 ? 8.673 -2.885 3.907 1.00 94.50 91 ALA A CA 1
ATOM 689 C C . ALA A 1 91 ? 7.396 -3.382 4.606 1.00 94.50 91 ALA A C 1
ATOM 691 O O . ALA A 1 91 ? 7.345 -4.517 5.082 1.00 94.50 91 ALA A O 1
ATOM 692 N N . ASN A 1 92 ? 6.328 -2.582 4.583 1.00 95.19 92 ASN A N 1
ATOM 693 C CA . ASN A 1 92 ? 5.049 -2.948 5.190 1.00 95.19 92 ASN A CA 1
ATOM 694 C C . ASN A 1 92 ? 4.360 -4.113 4.464 1.00 95.19 92 ASN A C 1
ATOM 696 O O . ASN A 1 92 ? 3.752 -4.963 5.112 1.00 95.19 92 ASN A O 1
ATOM 700 N N . LEU A 1 93 ? 4.476 -4.202 3.135 1.00 94.25 93 LEU A N 1
ATOM 701 C CA . LEU A 1 93 ? 3.976 -5.349 2.374 1.00 94.25 93 LEU A CA 1
ATOM 702 C C . LEU A 1 93 ? 4.740 -6.634 2.722 1.00 94.25 93 LEU A C 1
ATOM 704 O O . LEU A 1 93 ? 4.130 -7.695 2.851 1.00 94.25 93 LEU A O 1
ATOM 708 N N . ALA A 1 94 ? 6.062 -6.553 2.889 1.00 93.38 94 ALA A N 1
ATOM 709 C CA . ALA A 1 94 ? 6.873 -7.693 3.302 1.00 93.38 94 ALA A CA 1
ATOM 710 C C . ALA A 1 94 ? 6.468 -8.193 4.697 1.00 93.38 94 ALA A C 1
ATOM 712 O O . ALA A 1 94 ? 6.270 -9.395 4.876 1.00 93.38 94 ALA A O 1
ATOM 713 N N . LEU A 1 95 ? 6.265 -7.279 5.654 1.00 93.56 95 LEU A N 1
ATOM 714 C CA . LEU A 1 95 ? 5.753 -7.618 6.983 1.00 93.56 95 LEU A CA 1
ATOM 715 C C . LEU A 1 95 ? 4.354 -8.238 6.909 1.00 93.56 95 LEU A C 1
ATOM 717 O O . LEU A 1 95 ? 4.127 -9.273 7.523 1.00 93.56 95 LEU A O 1
ATOM 721 N N . ALA A 1 96 ? 3.437 -7.666 6.123 1.00 92.38 96 ALA A N 1
ATOM 722 C CA . ALA A 1 96 ? 2.077 -8.190 5.981 1.00 92.38 96 ALA A CA 1
ATOM 723 C C . ALA A 1 96 ? 2.068 -9.624 5.426 1.00 92.38 96 ALA A C 1
ATOM 725 O O . ALA A 1 96 ? 1.354 -10.484 5.933 1.00 92.38 96 ALA A O 1
ATOM 726 N N . ARG A 1 97 ? 2.908 -9.909 4.423 1.00 91.25 97 ARG A N 1
ATOM 727 C CA . ARG A 1 97 ? 3.066 -11.264 3.867 1.00 91.25 97 ARG A CA 1
ATOM 728 C C . ARG A 1 97 ? 3.678 -12.240 4.864 1.00 91.25 97 ARG A C 1
ATOM 730 O O . ARG A 1 97 ? 3.269 -13.397 4.898 1.00 91.25 97 ARG A O 1
ATOM 737 N N . LEU A 1 98 ? 4.636 -11.784 5.671 1.00 91.19 98 LEU A N 1
ATOM 738 C CA . LEU A 1 98 ? 5.176 -12.586 6.764 1.00 91.19 98 LEU A CA 1
ATOM 739 C C . LEU A 1 98 ? 4.092 -12.895 7.806 1.00 91.19 98 LEU A C 1
ATOM 741 O O . LEU A 1 98 ? 3.958 -14.046 8.202 1.00 91.19 98 LEU A O 1
ATOM 745 N N . GLY A 1 99 ? 3.288 -11.901 8.193 1.00 88.31 99 GLY A N 1
ATOM 746 C CA . GLY A 1 99 ? 2.158 -12.080 9.107 1.00 88.31 99 GLY A CA 1
ATOM 747 C C . GLY A 1 99 ? 1.152 -13.109 8.590 1.00 88.31 99 GLY A C 1
ATOM 748 O O . GLY A 1 99 ? 0.810 -14.038 9.313 1.00 88.31 99 GLY A O 1
ATOM 749 N N . ALA A 1 100 ? 0.765 -13.020 7.314 1.00 85.62 100 ALA A N 1
ATOM 750 C CA . ALA A 1 100 ? -0.110 -14.011 6.683 1.00 85.62 100 ALA A CA 1
ATOM 751 C C . ALA A 1 100 ? 0.475 -15.431 6.721 1.00 85.62 100 ALA A C 1
ATOM 753 O O . ALA A 1 100 ? -0.240 -16.384 7.019 1.00 85.62 100 ALA A O 1
ATOM 754 N N . ALA A 1 101 ? 1.778 -15.583 6.458 1.00 85.31 101 ALA A N 1
ATOM 755 C CA . ALA A 1 101 ? 2.441 -16.883 6.533 1.00 85.31 101 ALA A CA 1
ATOM 756 C C . ALA A 1 101 ? 2.465 -17.449 7.964 1.00 85.31 101 ALA A C 1
ATOM 758 O O . ALA A 1 101 ? 2.315 -18.655 8.138 1.00 85.31 101 ALA A O 1
ATOM 759 N N . VAL A 1 102 ? 2.634 -16.594 8.978 1.00 85.25 102 VAL A N 1
ATOM 760 C CA . VAL A 1 102 ? 2.576 -16.996 10.392 1.00 85.25 102 VAL A CA 1
ATOM 761 C C . VAL A 1 102 ? 1.166 -17.452 10.770 1.00 85.25 102 VAL A C 1
ATOM 763 O O . VAL A 1 102 ? 1.030 -18.529 11.345 1.00 85.25 102 VAL A O 1
ATOM 766 N N . HIS A 1 103 ? 0.125 -16.698 10.403 1.00 78.81 103 HIS A N 1
ATOM 767 C CA . HIS A 1 103 ? -1.270 -17.090 10.664 1.00 78.81 103 HIS A CA 1
ATOM 768 C C . HIS A 1 103 ? -1.602 -18.440 10.017 1.00 78.81 103 HIS A C 1
ATOM 770 O O . HIS A 1 103 ? -2.081 -19.342 10.696 1.00 78.81 103 HIS A O 1
ATOM 776 N N . ALA A 1 104 ? -1.214 -18.635 8.753 1.00 76.19 104 ALA A N 1
ATOM 777 C CA . ALA A 1 104 ? -1.436 -19.894 8.040 1.00 76.19 104 ALA A CA 1
ATOM 778 C C . ALA A 1 104 ? -0.729 -21.106 8.684 1.00 76.19 104 ALA A C 1
ATOM 780 O O . ALA A 1 104 ? -1.220 -22.226 8.592 1.00 76.19 104 ALA A O 1
ATOM 781 N N . GLN A 1 105 ? 0.424 -20.913 9.339 1.00 72.56 105 GLN A N 1
ATOM 782 C CA . GLN A 1 105 ? 1.117 -21.996 10.053 1.00 72.56 105 GLN A CA 1
ATOM 783 C C . GLN A 1 105 ? 0.398 -22.395 11.344 1.00 72.56 105 GLN A C 1
ATOM 785 O O . GLN A 1 105 ? 0.354 -23.581 11.678 1.00 72.56 105 GLN A O 1
ATOM 790 N N . VAL A 1 106 ? -0.157 -21.418 12.064 1.00 66.56 106 VAL A N 1
ATOM 791 C CA . VAL A 1 106 ? -0.879 -21.641 13.325 1.00 66.56 106 VAL A CA 1
ATOM 792 C C . VAL A 1 106 ? -2.209 -22.371 13.089 1.00 66.56 106 VAL A C 1
ATOM 794 O O . VAL A 1 106 ? -2.632 -23.138 13.950 1.00 66.56 106 VAL A O 1
ATOM 797 N N . GLU A 1 107 ? -2.827 -22.202 11.917 1.00 63.44 107 GLU A N 1
ATOM 798 C CA . GLU A 1 107 ? -4.162 -22.737 11.587 1.00 63.44 107 GLU A CA 1
ATOM 799 C C . GLU A 1 107 ? -4.172 -24.119 10.877 1.00 63.44 107 GLU A C 1
ATOM 801 O O . GLU A 1 107 ? -5.231 -24.605 10.498 1.00 63.44 107 GLU A O 1
ATOM 806 N N . SER A 1 108 ? -3.026 -24.792 10.710 1.00 52.28 108 SER A N 1
ATOM 807 C CA . SER A 1 108 ? -2.849 -25.952 9.801 1.00 52.28 108 SER A CA 1
ATOM 808 C C . SER A 1 108 ? -3.851 -27.134 9.935 1.00 52.28 108 SER A C 1
ATOM 810 O O . SER A 1 108 ? -3.806 -27.864 10.924 1.00 52.28 108 SER A O 1
ATOM 812 N N . GLU A 1 109 ? -4.575 -27.465 8.850 1.00 47.72 109 GLU A N 1
ATOM 813 C CA . GLU A 1 109 ? -4.185 -28.542 7.908 1.00 47.72 109 GLU A CA 1
ATOM 814 C C . GLU A 1 109 ? -4.206 -28.013 6.453 1.00 47.72 109 GLU A C 1
ATOM 816 O O . GLU A 1 109 ? -5.135 -27.302 6.074 1.00 47.72 109 GLU A O 1
ATOM 821 N N . PRO A 1 110 ? -3.194 -28.324 5.618 1.00 53.69 110 PRO A N 1
ATOM 822 C CA . PRO A 1 110 ? -3.099 -27.821 4.255 1.00 53.69 110 PRO A CA 1
ATOM 823 C C . PRO A 1 110 ? -3.783 -28.787 3.285 1.00 53.69 110 PRO A C 1
ATOM 825 O O . PRO A 1 110 ? -3.100 -29.558 2.612 1.00 53.69 110 PRO A O 1
ATOM 828 N N . ASP A 1 111 ? -5.109 -28.738 3.180 1.00 48.09 111 ASP A N 1
ATOM 829 C CA . ASP A 1 111 ? -5.816 -29.514 2.158 1.00 48.09 111 ASP A CA 1
ATOM 830 C C . ASP A 1 111 ? -6.477 -28.590 1.137 1.00 48.09 111 ASP A C 1
ATOM 832 O O . ASP A 1 111 ? -7.635 -28.216 1.236 1.00 48.09 111 ASP A O 1
ATOM 836 N N . THR A 1 112 ? -5.696 -28.199 0.125 1.00 52.25 112 THR A N 1
ATOM 837 C CA . THR A 1 112 ? -6.179 -27.636 -1.152 1.00 52.25 112 THR A CA 1
ATOM 838 C C . THR A 1 112 ? -7.275 -26.562 -1.063 1.00 52.25 112 THR A C 1
ATOM 840 O O . THR A 1 112 ? -8.138 -26.507 -1.938 1.00 52.25 112 THR A O 1
ATOM 843 N N . GLU A 1 113 ? -7.246 -25.696 -0.047 1.00 54.97 113 GLU A N 1
ATOM 844 C CA . GLU A 1 113 ? -8.347 -24.756 0.156 1.00 54.97 113 GLU A CA 1
ATOM 845 C C . GLU A 1 113 ? -8.414 -23.708 -0.961 1.00 54.97 113 GLU A C 1
ATOM 847 O O . GLU A 1 113 ? -7.441 -23.042 -1.337 1.00 54.97 113 GLU A O 1
ATOM 852 N N . SER A 1 114 ? -9.609 -23.580 -1.524 1.00 61.59 114 SER A N 1
ATOM 853 C CA . SER A 1 114 ? -9.964 -22.528 -2.462 1.00 61.59 114 SER A CA 1
ATOM 854 C C . SER A 1 114 ? -9.729 -21.157 -1.812 1.00 61.59 114 SER A C 1
ATOM 856 O O . SER A 1 114 ? -10.045 -20.981 -0.638 1.00 61.59 114 SER A O 1
ATOM 858 N N . PRO A 1 115 ? -9.307 -20.113 -2.552 1.00 59.88 115 PRO A N 1
ATOM 859 C CA . PRO A 1 115 ? -9.267 -18.747 -2.020 1.00 59.88 115 PRO A CA 1
ATOM 860 C C . PRO A 1 115 ? -10.607 -18.285 -1.423 1.00 59.88 115 PRO A C 1
ATOM 862 O O . PRO A 1 115 ? -10.633 -17.397 -0.580 1.00 59.88 115 PRO A O 1
ATOM 865 N N . LEU A 1 116 ? -11.726 -18.877 -1.862 1.00 65.38 116 LEU A N 1
ATOM 866 C CA . LEU A 1 116 ? -13.047 -18.624 -1.287 1.00 65.38 116 LEU A CA 1
ATOM 867 C C . LEU A 1 116 ? -13.247 -19.301 0.073 1.00 65.38 116 LEU A C 1
ATOM 869 O O . LEU A 1 116 ? -13.988 -18.768 0.891 1.00 65.38 116 LEU A O 1
ATOM 873 N N . GLU A 1 117 ? -12.601 -20.437 0.327 1.00 65.75 117 GLU A N 1
ATOM 874 C CA . GLU A 1 117 ? -12.615 -21.097 1.635 1.00 65.75 117 GLU A CA 1
ATOM 875 C C . GLU A 1 117 ? -11.809 -20.288 2.641 1.00 65.75 117 GLU A C 1
ATOM 877 O O . GLU A 1 117 ? -12.372 -19.975 3.677 1.00 65.75 117 GLU A O 1
ATOM 882 N N . THR A 1 118 ? -10.619 -19.781 2.290 1.00 64.75 118 THR A N 1
ATOM 883 C CA . THR A 1 118 ? -9.866 -18.835 3.144 1.00 64.75 118 THR A CA 1
ATOM 884 C C . THR A 1 118 ? -10.680 -17.584 3.485 1.00 64.75 118 THR A C 1
ATOM 886 O O . THR A 1 118 ? -10.634 -17.067 4.594 1.00 64.75 118 THR A O 1
ATOM 889 N N . VAL A 1 119 ? -11.456 -17.087 2.521 1.00 66.81 119 VAL A N 1
ATOM 890 C CA . VAL A 1 119 ? -12.378 -15.959 2.713 1.00 66.81 119 VAL A CA 1
ATOM 891 C C . VAL A 1 119 ? -13.562 -16.333 3.616 1.00 66.81 119 VAL A C 1
ATOM 893 O O . VAL A 1 119 ? -14.087 -15.475 4.318 1.00 66.81 119 VAL A O 1
ATOM 896 N N . THR A 1 120 ? -13.980 -17.599 3.612 1.00 67.62 120 THR A N 1
ATOM 897 C CA . THR A 1 120 ? -15.099 -18.109 4.419 1.00 67.62 120 THR A CA 1
ATOM 898 C C . THR A 1 120 ? -14.669 -18.465 5.844 1.00 67.62 120 THR A C 1
ATOM 900 O O . THR A 1 120 ? -15.426 -18.207 6.777 1.00 67.62 120 THR A O 1
ATOM 903 N N . SER A 1 121 ? -13.479 -19.042 6.021 1.00 67.94 121 SER A N 1
ATOM 904 C CA . SER A 1 121 ? -12.876 -19.341 7.323 1.00 67.94 121 SER A CA 1
ATOM 905 C C . SER A 1 121 ? -12.358 -18.074 8.000 1.00 67.94 121 SER A C 1
ATOM 907 O O . SER A 1 121 ? -12.517 -17.916 9.210 1.00 67.94 121 SER A O 1
ATOM 909 N N . GLY A 1 122 ? -11.839 -17.134 7.208 1.00 67.44 122 GLY A N 1
ATOM 910 C CA . GLY A 1 122 ? -11.268 -15.887 7.690 1.00 67.44 122 GLY A CA 1
ATOM 911 C C . GLY A 1 122 ? -9.991 -16.097 8.500 1.00 67.44 122 GLY A C 1
ATOM 912 O O . GLY A 1 122 ? -9.507 -17.210 8.650 1.00 67.44 122 GLY A O 1
ATOM 913 N N . ILE A 1 123 ? -9.440 -15.004 9.027 1.00 73.88 123 ILE A N 1
ATOM 914 C CA . ILE A 1 123 ? -8.436 -15.073 10.096 1.00 73.88 123 ILE A CA 1
ATOM 915 C C . ILE A 1 123 ? -9.164 -14.779 11.399 1.00 73.88 123 ILE A C 1
ATOM 917 O O . ILE A 1 123 ? -9.899 -13.790 11.451 1.00 73.88 123 ILE A O 1
ATOM 921 N N . LEU A 1 124 ? -8.933 -15.586 12.440 1.00 72.75 124 LEU A N 1
ATOM 922 C CA . LEU A 1 124 ? -9.533 -15.368 13.759 1.00 72.75 124 LEU A CA 1
ATOM 923 C C . LEU A 1 124 ? -9.410 -13.899 14.198 1.00 72.75 124 LEU A C 1
ATOM 925 O O . LEU A 1 124 ? -8.318 -13.325 14.247 1.00 72.75 124 LEU A O 1
ATOM 929 N N . ALA A 1 125 ? -10.559 -13.296 14.503 1.00 76.56 125 ALA A N 1
ATOM 930 C CA . ALA A 1 125 ? -10.686 -11.905 14.912 1.00 76.56 125 ALA A CA 1
ATOM 931 C C . ALA A 1 125 ? -11.881 -11.716 15.856 1.00 76.56 125 ALA A C 1
ATOM 933 O O . ALA A 1 125 ? -12.655 -12.641 16.105 1.00 76.56 125 ALA A O 1
ATOM 934 N N . ALA A 1 126 ? -12.050 -10.489 16.355 1.00 72.44 126 ALA A N 1
ATOM 935 C CA . ALA A 1 126 ? -13.161 -10.133 17.235 1.00 72.44 126 ALA A CA 1
ATOM 936 C C . ALA A 1 126 ? -14.551 -10.332 16.594 1.00 72.44 126 ALA A C 1
ATOM 938 O O . ALA A 1 126 ? -15.510 -10.638 17.303 1.00 72.44 126 ALA A O 1
ATOM 939 N N . ASP A 1 127 ? -14.667 -10.178 15.270 1.00 77.69 127 ASP A N 1
ATOM 940 C CA . ASP A 1 127 ? -15.892 -10.443 14.512 1.00 77.69 127 ASP A CA 1
ATOM 941 C C . ASP A 1 127 ? -15.604 -10.848 13.050 1.00 77.69 127 ASP A C 1
ATOM 943 O O . ASP A 1 127 ? -14.460 -10.836 12.584 1.00 77.69 127 ASP A O 1
ATOM 947 N N . ALA A 1 128 ? -16.653 -11.229 12.312 1.00 77.19 128 ALA A N 1
ATOM 948 C CA . ALA A 1 128 ? -16.531 -11.678 10.926 1.00 77.19 128 ALA A CA 1
ATOM 949 C C . ALA A 1 128 ? -16.009 -10.577 9.988 1.00 77.19 128 ALA A C 1
ATOM 951 O O . ALA A 1 128 ? -15.171 -10.860 9.139 1.00 77.19 128 ALA A O 1
ATOM 952 N N . ALA A 1 129 ? -16.457 -9.327 10.140 1.00 78.75 129 ALA A N 1
ATOM 953 C CA . ALA A 1 129 ? -16.006 -8.225 9.291 1.00 78.75 129 ALA A CA 1
ATOM 954 C C . ALA A 1 129 ? -14.517 -7.933 9.518 1.00 78.75 129 ALA A C 1
ATOM 956 O O . ALA A 1 129 ? -13.762 -7.816 8.554 1.00 78.75 129 ALA A O 1
ATOM 957 N N . ALA A 1 130 ? -14.080 -7.919 10.780 1.00 77.81 130 ALA A N 1
ATOM 958 C CA . ALA A 1 130 ? -12.671 -7.843 11.134 1.00 77.81 130 ALA A CA 1
ATOM 959 C C . ALA A 1 130 ? -11.891 -9.009 10.514 1.00 77.81 130 ALA A C 1
ATOM 961 O O . ALA A 1 130 ? -10.844 -8.784 9.919 1.00 77.81 130 ALA A O 1
ATOM 962 N N . SER A 1 131 ? -12.429 -10.230 10.557 1.00 79.38 131 SER A N 1
ATOM 963 C CA . SER A 1 131 ? -11.792 -11.409 9.952 1.00 79.38 131 SER A CA 1
ATOM 964 C C . SER A 1 131 ? -11.530 -11.220 8.450 1.00 79.38 131 SER A C 1
ATOM 966 O O . SER A 1 131 ? -10.435 -11.534 7.990 1.00 79.38 131 SER A O 1
ATOM 968 N N . PHE A 1 132 ? -12.478 -10.647 7.693 1.00 80.50 132 PHE A N 1
ATOM 969 C CA . PHE A 1 132 ? -12.299 -10.338 6.263 1.00 80.50 132 PHE A CA 1
ATOM 970 C C . PHE A 1 132 ? -11.210 -9.288 6.005 1.00 80.50 132 PHE A C 1
ATOM 972 O O . PHE A 1 132 ? -10.401 -9.457 5.091 1.00 80.50 132 PHE A O 1
ATOM 979 N N . GLU A 1 133 ? -11.166 -8.216 6.799 1.00 81.06 133 GLU A N 1
ATOM 980 C CA . GLU A 1 133 ? -10.170 -7.143 6.649 1.00 81.06 133 GLU A CA 1
ATOM 981 C C . GLU A 1 133 ? -8.734 -7.668 6.809 1.00 81.06 133 GLU A C 1
ATOM 983 O O . GLU A 1 133 ? -7.820 -7.247 6.097 1.00 81.06 133 GLU A O 1
ATOM 988 N N . ARG A 1 134 ? -8.529 -8.648 7.697 1.00 83.88 134 ARG A N 1
ATOM 989 C CA . ARG A 1 134 ? -7.205 -9.229 7.969 1.00 83.88 134 ARG A CA 1
ATOM 990 C C . ARG A 1 134 ? -6.635 -10.045 6.807 1.00 83.88 134 ARG A C 1
ATOM 992 O O . ARG A 1 134 ? -5.417 -10.184 6.708 1.00 83.88 134 ARG A O 1
ATOM 999 N N . ILE A 1 135 ? -7.485 -10.571 5.923 1.00 80.88 135 ILE A N 1
ATOM 1000 C CA . ILE A 1 135 ? -7.065 -11.392 4.772 1.00 80.88 135 ILE A CA 1
ATOM 1001 C C . ILE A 1 135 ? -6.400 -10.520 3.693 1.00 80.88 135 ILE A C 1
ATOM 1003 O O . ILE A 1 135 ? -5.583 -10.996 2.901 1.00 80.88 135 ILE A O 1
ATOM 1007 N N . VAL A 1 136 ? -6.718 -9.222 3.639 1.00 83.12 136 VAL A N 1
ATOM 1008 C CA . VAL A 1 136 ? -6.257 -8.320 2.575 1.00 83.12 136 VAL A CA 1
ATOM 1009 C C . VAL A 1 136 ? -4.846 -7.794 2.865 1.00 83.12 136 VAL A C 1
ATOM 1011 O O . VAL A 1 136 ? -4.634 -6.688 3.363 1.00 83.12 136 VAL A O 1
ATOM 1014 N N . THR A 1 137 ? -3.826 -8.561 2.483 1.00 85.56 137 THR A N 1
ATOM 1015 C CA . THR A 1 137 ? -2.426 -8.185 2.751 1.00 85.56 137 THR A CA 1
ATOM 1016 C C . THR A 1 137 ? -1.777 -7.304 1.688 1.00 85.56 137 THR A C 1
ATOM 1018 O O . THR A 1 137 ? -0.849 -6.567 2.012 1.00 85.56 137 THR A O 1
ATOM 1021 N N . ASP A 1 138 ? -2.237 -7.338 0.436 1.00 85.56 138 ASP A N 1
ATOM 1022 C CA . ASP A 1 138 ? -1.551 -6.658 -0.678 1.00 85.56 138 ASP A CA 1
ATOM 1023 C C . ASP A 1 138 ? -1.882 -5.154 -0.802 1.00 85.56 138 ASP A C 1
ATOM 1025 O O . ASP A 1 138 ? -1.140 -4.409 -1.442 1.00 85.56 138 ASP A O 1
ATOM 1029 N N . GLY A 1 139 ? -2.954 -4.681 -0.154 1.00 86.81 139 GLY A N 1
ATOM 1030 C CA . GLY A 1 139 ? -3.404 -3.287 -0.248 1.00 86.81 139 GLY A CA 1
ATOM 1031 C C . GLY A 1 139 ? -4.060 -2.954 -1.596 1.00 86.81 139 GLY A C 1
ATOM 1032 O O . GLY A 1 139 ? -4.541 -3.836 -2.308 1.00 86.81 139 GLY A O 1
ATOM 1033 N N . HIS A 1 140 ? -4.120 -1.665 -1.950 1.00 88.44 140 HIS A N 1
ATOM 1034 C CA . HIS A 1 140 ? -4.800 -1.226 -3.174 1.00 88.44 140 HIS A CA 1
ATOM 1035 C C . HIS A 1 140 ? -4.019 -1.644 -4.442 1.00 88.44 140 HIS A C 1
ATOM 1037 O O . HIS A 1 140 ? -2.903 -1.162 -4.649 1.00 88.44 140 HIS A O 1
ATOM 1043 N N . PRO A 1 141 ? -4.601 -2.443 -5.360 1.00 85.31 141 PRO A N 1
ATOM 1044 C CA . PRO A 1 141 ? -3.861 -3.087 -6.454 1.00 85.31 141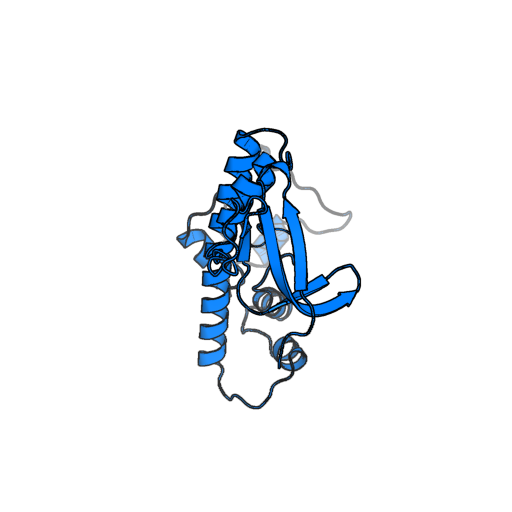 PRO A CA 1
ATOM 1045 C C . PRO A 1 141 ? -3.337 -2.126 -7.533 1.00 85.31 141 PRO A C 1
ATOM 1047 O O . PRO A 1 141 ? -2.501 -2.516 -8.343 1.00 85.31 141 PRO A O 1
ATOM 1050 N N . PHE A 1 142 ? -3.828 -0.884 -7.562 1.00 86.12 142 PHE A N 1
ATOM 1051 C CA . PHE A 1 142 ? -3.384 0.160 -8.497 1.00 86.12 142 PHE A CA 1
ATOM 1052 C C . PHE A 1 142 ? -2.620 1.310 -7.827 1.00 86.12 142 PHE A C 1
ATOM 1054 O O . PHE A 1 142 ? -2.352 2.315 -8.479 1.00 86.12 142 PHE A O 1
ATOM 1061 N N . HIS A 1 143 ? -2.301 1.206 -6.532 1.00 90.56 143 HIS A N 1
ATOM 1062 C CA . HIS A 1 143 ? -1.535 2.241 -5.838 1.00 90.56 143 HIS A CA 1
ATOM 1063 C C . HIS A 1 143 ? -0.079 1.780 -5.657 1.00 90.56 143 HIS A C 1
ATOM 1065 O O . HIS A 1 143 ? 0.134 0.713 -5.080 1.00 90.56 143 HIS A O 1
ATOM 1071 N N . PRO A 1 144 ? 0.933 2.557 -6.093 1.00 90.25 144 PRO A N 1
ATOM 1072 C CA . PRO A 1 144 ? 2.341 2.150 -6.000 1.00 90.25 144 PRO A CA 1
ATOM 1073 C C . PRO A 1 144 ? 2.827 1.990 -4.550 1.00 90.25 144 PRO A C 1
ATOM 1075 O O . PRO A 1 144 ? 3.784 1.262 -4.299 1.00 90.25 144 PRO A O 1
ATOM 1078 N N . SER A 1 145 ? 2.130 2.625 -3.604 1.00 93.88 145 SER A N 1
ATOM 1079 C CA . SER A 1 145 ? 2.438 2.610 -2.169 1.00 93.88 145 SER A CA 1
ATOM 1080 C C . SER A 1 145 ? 1.239 2.122 -1.342 1.00 93.88 145 SER A C 1
ATOM 1082 O O . SER A 1 145 ? 0.812 2.784 -0.401 1.00 93.88 145 SER A O 1
ATOM 1084 N N . GLY A 1 146 ? 0.589 1.029 -1.761 1.00 92.38 146 GLY A N 1
ATOM 1085 C CA . GLY A 1 146 ? -0.677 0.540 -1.185 1.00 92.38 146 GLY A CA 1
ATOM 1086 C C . GLY A 1 146 ? -0.641 0.128 0.296 1.00 92.38 146 GLY A C 1
ATOM 1087 O O . GLY A 1 146 ? -1.697 -0.135 0.865 1.00 92.38 146 GLY A O 1
ATOM 1088 N N . LYS A 1 147 ? 0.544 0.075 0.920 1.00 93.94 147 LYS A N 1
ATOM 1089 C CA . LYS A 1 147 ? 0.759 -0.285 2.335 1.00 93.94 147 LYS A CA 1
ATOM 1090 C C . LYS A 1 147 ? 1.499 0.802 3.120 1.00 93.94 147 LYS A C 1
ATOM 1092 O O . LYS A 1 147 ? 2.152 0.507 4.117 1.00 93.94 147 LYS A O 1
ATOM 1097 N N . ILE A 1 148 ? 1.439 2.052 2.674 1.00 93.88 148 ILE A N 1
ATOM 1098 C CA . ILE A 1 148 ? 2.005 3.183 3.417 1.00 93.88 148 ILE A CA 1
ATOM 1099 C C . ILE A 1 148 ? 1.256 3.419 4.744 1.00 93.88 148 ILE A C 1
ATOM 1101 O O . ILE A 1 148 ? 0.033 3.300 4.796 1.00 93.88 148 ILE A O 1
ATOM 1105 N N . ARG A 1 149 ? 1.980 3.764 5.815 1.00 92.31 149 ARG A N 1
ATOM 1106 C CA . ARG A 1 149 ? 1.460 4.037 7.167 1.00 92.31 149 ARG A CA 1
ATOM 1107 C C . ARG A 1 149 ? 2.115 5.296 7.750 1.00 92.31 149 ARG A C 1
ATOM 1109 O O . ARG A 1 149 ? 2.699 5.286 8.832 1.00 92.31 149 ARG A O 1
ATOM 1116 N N . ARG A 1 150 ? 2.005 6.410 7.024 1.00 89.75 150 ARG A N 1
ATOM 1117 C CA . ARG A 1 150 ? 2.597 7.691 7.434 1.00 89.75 150 ARG A CA 1
ATOM 1118 C C . ARG A 1 150 ? 2.179 8.116 8.834 1.00 89.75 150 ARG A C 1
ATOM 1120 O O . ARG A 1 150 ? 1.001 8.102 9.171 1.00 89.75 150 ARG A O 1
ATOM 1127 N N . GLY A 1 151 ? 3.164 8.582 9.596 1.00 90.94 151 GLY A N 1
ATOM 1128 C CA . GLY A 1 151 ? 2.965 9.045 10.967 1.00 90.94 151 GLY A CA 1
ATOM 1129 C C . GLY A 1 151 ? 2.936 7.924 12.004 1.00 90.94 151 GLY A C 1
ATOM 1130 O O . GLY A 1 151 ? 2.847 8.238 13.183 1.00 90.94 151 GLY A O 1
ATOM 1131 N N . MET A 1 152 ? 3.053 6.658 11.591 1.00 93.81 152 MET A N 1
ATOM 1132 C CA . MET A 1 152 ? 3.214 5.524 12.497 1.00 93.81 152 MET A CA 1
ATOM 1133 C C . MET A 1 152 ? 4.672 5.068 12.529 1.00 93.81 152 MET A C 1
ATOM 1135 O O . MET A 1 152 ? 5.344 4.940 11.505 1.00 93.81 152 MET A O 1
ATOM 1139 N N . THR A 1 153 ? 5.153 4.767 13.724 1.00 92.56 153 THR A N 1
ATOM 1140 C CA . THR A 1 153 ? 6.346 3.955 13.939 1.00 92.56 153 THR A CA 1
ATOM 1141 C C . THR A 1 153 ? 6.087 2.505 13.509 1.00 92.56 153 THR A C 1
ATOM 1143 O O . THR A 1 153 ? 4.936 2.064 13.463 1.00 92.56 153 THR A O 1
ATOM 1146 N N . PRO A 1 154 ? 7.134 1.700 13.253 1.00 90.44 154 PRO A N 1
ATOM 1147 C CA . PRO A 1 154 ? 6.957 0.276 12.967 1.00 90.44 154 PRO A CA 1
ATOM 1148 C C . PRO A 1 154 ? 6.194 -0.480 14.067 1.00 90.44 154 PRO A C 1
ATOM 1150 O O . PRO A 1 154 ? 5.398 -1.363 13.762 1.00 90.44 154 PRO A O 1
ATOM 1153 N N . ALA A 1 155 ? 6.398 -0.114 15.338 1.00 92.25 155 ALA A N 1
ATOM 1154 C CA . ALA A 1 155 ? 5.688 -0.715 16.465 1.00 92.25 155 ALA A CA 1
ATOM 1155 C C . ALA A 1 155 ? 4.187 -0.387 16.439 1.00 92.25 155 ALA A C 1
ATOM 1157 O O . ALA A 1 155 ? 3.366 -1.279 16.630 1.00 92.25 155 ALA A O 1
ATOM 1158 N N . GLU A 1 156 ? 3.820 0.861 16.138 1.00 93.44 156 GLU A N 1
ATOM 1159 C CA . GLU A 1 156 ? 2.418 1.253 15.939 1.00 93.44 156 GLU A CA 1
ATOM 1160 C C . GLU A 1 156 ? 1.816 0.564 14.712 1.00 93.44 156 GLU A C 1
ATOM 1162 O O . GLU A 1 156 ? 0.682 0.097 14.762 1.00 93.44 156 GLU A O 1
ATOM 1167 N N . GLY A 1 157 ? 2.590 0.419 13.634 1.00 92.69 157 GLY A N 1
ATOM 1168 C CA . GLY A 1 157 ? 2.192 -0.369 12.472 1.00 92.69 157 GLY A CA 1
ATOM 1169 C C . GLY A 1 157 ? 1.821 -1.802 12.858 1.00 92.69 157 GLY A C 1
ATOM 1170 O O . GLY A 1 157 ? 0.766 -2.276 12.461 1.00 92.69 157 GLY A O 1
ATOM 1171 N N . LEU A 1 158 ? 2.630 -2.471 13.682 1.00 90.94 158 LEU A N 1
ATOM 1172 C CA . LEU A 1 158 ? 2.319 -3.815 14.182 1.00 90.94 158 LEU A CA 1
ATOM 1173 C C . LEU A 1 158 ? 1.116 -3.838 15.138 1.00 90.94 158 LEU A C 1
ATOM 1175 O O . LEU A 1 158 ? 0.326 -4.774 15.094 1.00 90.94 158 LEU A O 1
ATOM 1179 N N . ALA A 1 159 ? 0.958 -2.819 15.982 1.00 91.12 159 ALA A N 1
ATOM 1180 C CA . ALA A 1 159 ? -0.109 -2.768 16.981 1.00 91.12 159 ALA A CA 1
ATOM 1181 C C . ALA A 1 159 ? -1.495 -2.443 16.395 1.00 91.12 159 ALA A C 1
ATOM 1183 O O . ALA A 1 159 ? -2.504 -2.870 16.953 1.00 91.12 159 ALA A O 1
ATOM 1184 N N . TYR A 1 160 ? -1.552 -1.687 15.293 1.00 90.44 160 TYR A N 1
ATOM 1185 C CA . TYR A 1 160 ? -2.804 -1.134 14.760 1.00 90.44 160 TYR A CA 1
ATOM 1186 C C . TYR A 1 160 ? -3.162 -1.605 13.351 1.00 90.44 160 TYR A C 1
ATOM 1188 O O . TYR A 1 160 ? -4.272 -1.349 12.883 1.00 90.44 160 TYR A O 1
ATOM 1196 N N . ALA A 1 161 ? -2.254 -2.268 12.636 1.00 90.56 161 ALA A N 1
ATOM 1197 C CA . ALA A 1 161 ? -2.571 -2.774 11.312 1.00 90.56 161 ALA A CA 1
ATOM 1198 C C . ALA A 1 161 ? -3.424 -4.047 11.372 1.00 90.56 161 ALA A C 1
ATOM 1200 O O . ALA A 1 161 ? -3.082 -4.967 12.121 1.00 90.56 161 ALA A O 1
ATOM 1201 N N . PRO A 1 162 ? -4.455 -4.165 10.514 1.00 87.00 162 PRO A N 1
ATOM 1202 C CA . PRO A 1 162 ? -5.351 -5.317 10.531 1.00 87.00 162 PRO A CA 1
ATOM 1203 C C . PRO A 1 162 ? -4.598 -6.628 10.286 1.00 87.00 162 PRO A C 1
ATOM 1205 O O . PRO A 1 162 ? -4.922 -7.642 10.883 1.00 87.00 162 PRO A O 1
ATOM 1208 N N . GLU A 1 163 ? -3.515 -6.625 9.505 1.00 87.94 163 GLU A N 1
ATOM 1209 C CA . GLU A 1 163 ? -2.774 -7.861 9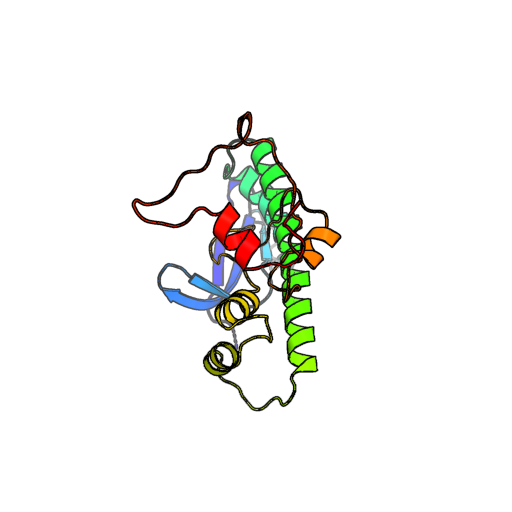.208 1.00 87.94 163 GLU A CA 1
ATOM 1210 C C . GLU A 1 163 ? -2.100 -8.491 10.448 1.00 87.94 163 GLU A C 1
ATOM 1212 O O . GLU A 1 163 ? -1.702 -9.658 10.413 1.00 87.94 163 GLU A O 1
ATOM 1217 N N . PHE A 1 164 ? -1.975 -7.735 11.546 1.00 87.62 164 PHE A N 1
ATOM 1218 C CA . PHE A 1 164 ? -1.272 -8.159 12.758 1.00 87.62 164 PHE A CA 1
ATOM 1219 C C . PHE A 1 164 ? -2.150 -8.137 14.014 1.00 87.62 164 PHE A C 1
ATOM 1221 O O . PHE A 1 164 ? -1.978 -9.003 14.869 1.00 87.62 164 PHE A O 1
ATOM 1228 N N . THR A 1 165 ? -3.093 -7.195 14.130 1.00 85.06 165 THR A N 1
ATOM 1229 C CA . THR A 1 165 ? -3.868 -6.970 15.362 1.00 85.06 165 THR A CA 1
ATOM 1230 C C . THR A 1 165 ? -5.314 -7.441 15.246 1.00 85.06 165 THR A C 1
ATOM 1232 O O . THR A 1 165 ? -6.009 -7.139 14.274 1.00 85.06 165 THR A O 1
ATOM 1235 N N . ASP A 1 166 ? -5.761 -8.283 16.179 1.00 80.12 166 ASP A N 1
ATOM 1236 C CA . ASP A 1 166 ? -7.131 -8.835 16.225 1.00 80.12 166 ASP A CA 1
ATOM 1237 C C . ASP A 1 166 ? -8.054 -8.002 17.117 1.00 80.12 166 ASP A C 1
ATOM 1239 O O . ASP A 1 166 ? -9.279 -8.127 17.050 1.00 80.12 166 ASP A O 1
ATOM 1243 N N . ARG A 1 167 ? -7.452 -7.126 17.924 1.00 79.56 167 ARG A N 1
ATOM 1244 C CA . ARG A 1 167 ? -8.114 -6.268 18.888 1.00 79.56 167 ARG A CA 1
ATOM 1245 C C . ARG A 1 167 ? -7.322 -4.981 19.071 1.00 79.56 167 ARG A C 1
ATOM 1247 O O . ARG A 1 167 ? -6.113 -4.993 19.269 1.00 79.56 167 ARG A O 1
ATOM 1254 N N . ILE A 1 168 ? -8.040 -3.865 19.093 1.00 84.75 168 ILE A N 1
ATOM 1255 C CA . ILE A 1 168 ? -7.489 -2.554 19.432 1.00 84.75 168 ILE A CA 1
ATOM 1256 C C . ILE A 1 168 ? -8.129 -2.110 20.741 1.00 84.75 168 ILE A C 1
ATOM 1258 O O . ILE A 1 168 ? -9.355 -2.034 20.840 1.00 84.75 168 ILE A O 1
ATOM 1262 N N . ASP A 1 169 ? -7.304 -1.816 21.741 1.00 83.44 169 ASP A N 1
ATOM 1263 C CA . ASP A 1 169 ? -7.793 -1.263 22.999 1.00 83.44 169 ASP A CA 1
ATOM 1264 C C . ASP A 1 169 ? -8.151 0.218 22.818 1.00 83.44 169 ASP A C 1
ATOM 1266 O O . ASP A 1 169 ? -7.361 1.021 22.318 1.00 83.44 169 ASP A O 1
ATOM 1270 N N . LEU A 1 170 ? -9.371 0.581 23.216 1.00 85.12 170 LEU A N 1
ATOM 1271 C CA . LEU A 1 170 ? -9.843 1.960 23.172 1.00 85.12 170 LEU A CA 1
ATOM 1272 C C . LEU A 1 170 ? -9.425 2.705 24.439 1.00 85.12 170 LEU A C 1
ATOM 1274 O O . LEU A 1 170 ? -9.602 2.219 25.556 1.00 85.12 170 LEU A O 1
ATOM 1278 N N . HIS A 1 171 ? -8.936 3.929 24.261 1.00 88.31 171 HIS A N 1
ATOM 1279 C CA . HIS A 1 171 ? -8.656 4.844 25.361 1.00 88.31 171 HIS A CA 1
ATOM 1280 C C . HIS A 1 171 ? -9.784 5.868 25.491 1.00 88.31 171 HIS A C 1
ATOM 1282 O O . HIS A 1 171 ? -10.092 6.593 24.544 1.00 88.31 171 HIS A O 1
ATOM 1288 N N . PHE A 1 172 ? -10.380 5.951 26.679 1.00 87.94 172 PHE A N 1
ATOM 1289 C CA . PHE A 1 172 ? -11.424 6.923 26.987 1.00 87.94 172 PHE A CA 1
ATOM 1290 C C . PHE A 1 172 ? -10.828 8.161 27.652 1.00 87.94 172 PHE A C 1
ATOM 1292 O O . PHE A 1 172 ? -9.992 8.061 28.550 1.00 87.94 172 PHE A O 1
ATOM 1299 N N . VAL A 1 173 ? -11.280 9.337 27.221 1.00 88.94 173 VAL A N 1
ATOM 1300 C CA . VAL A 1 173 ? -10.897 10.626 27.806 1.00 88.94 173 VAL A CA 1
ATOM 1301 C C . VAL A 1 173 ? -12.144 11.418 28.171 1.00 88.94 173 VAL A C 1
ATOM 1303 O O . VAL A 1 173 ? -13.082 11.526 27.381 1.00 88.94 173 VAL A O 1
ATOM 1306 N N . ALA A 1 174 ? -12.157 11.987 29.375 1.00 88.25 174 ALA A N 1
ATOM 1307 C CA . ALA A 1 174 ? -13.225 12.875 29.808 1.00 88.25 174 ALA A CA 1
ATOM 1308 C C . ALA A 1 174 ? -12.987 14.277 29.231 1.00 88.25 174 ALA A C 1
ATOM 1310 O O . ALA A 1 174 ? -11.941 14.884 29.462 1.00 88.25 174 ALA A O 1
ATOM 1311 N N . ILE A 1 175 ? -13.960 14.797 28.483 1.00 89.50 175 ILE A N 1
ATOM 1312 C CA . ILE A 1 175 ? -13.894 16.125 27.864 1.00 89.50 175 ILE A CA 1
ATOM 1313 C C . ILE A 1 175 ? -15.070 16.955 28.378 1.00 89.50 175 ILE A C 1
ATOM 1315 O O . ILE A 1 175 ? -16.218 16.513 28.345 1.00 89.50 175 ILE A O 1
ATOM 1319 N N . ASP A 1 176 ? -14.791 18.175 28.845 1.00 91.06 176 ASP A N 1
ATOM 1320 C CA . ASP A 1 176 ? -15.837 19.129 29.224 1.00 91.06 176 ASP A CA 1
ATOM 1321 C C . ASP A 1 176 ? -16.724 19.428 28.004 1.00 91.06 176 ASP A C 1
ATOM 1323 O O . ASP A 1 176 ? -16.233 19.779 26.928 1.00 91.06 176 ASP A O 1
ATOM 1327 N N . ARG A 1 177 ? -18.047 19.309 28.180 1.00 87.75 177 ARG A N 1
ATOM 1328 C CA . ARG A 1 177 ? -19.040 19.474 27.108 1.00 87.75 177 ARG A CA 1
ATOM 1329 C C . ARG A 1 177 ? -18.923 20.813 26.383 1.00 87.75 177 ARG A C 1
ATOM 1331 O O . ARG A 1 177 ? -19.279 20.877 25.213 1.00 87.75 177 ARG A O 1
ATOM 1338 N N . LYS A 1 178 ? -18.410 21.867 27.029 1.00 94.88 178 LYS A N 1
ATOM 1339 C CA . LYS A 1 178 ? -18.204 23.171 26.375 1.00 94.88 178 LYS A CA 1
ATOM 1340 C C . LYS A 1 178 ? -17.136 23.143 25.274 1.00 94.88 178 LYS A C 1
ATOM 1342 O O . LYS A 1 178 ? -17.100 24.054 24.454 1.00 94.88 178 LYS A O 1
ATOM 1347 N N . TYR A 1 179 ? -16.276 22.123 25.267 1.00 94.25 179 TYR A N 1
ATOM 1348 C CA . TYR A 1 179 ? -15.241 21.898 24.255 1.00 94.25 179 TYR A CA 1
ATOM 1349 C C . TYR A 1 179 ? -15.581 20.750 23.293 1.00 94.25 179 TYR A C 1
ATOM 1351 O O . TYR A 1 179 ? -14.783 20.452 22.408 1.00 94.25 179 TYR A O 1
ATOM 1359 N N . ALA A 1 180 ? -16.740 20.101 23.449 1.00 91.31 180 ALA A N 1
ATOM 1360 C CA . ALA A 1 180 ? -17.150 18.966 22.630 1.00 91.31 180 ALA A CA 1
ATOM 1361 C C . ALA A 1 180 ? -18.286 19.350 21.672 1.00 91.31 180 ALA A C 1
ATOM 1363 O O . ALA A 1 180 ? -19.260 19.992 22.066 1.00 91.31 180 ALA A O 1
ATOM 1364 N N . LEU A 1 181 ? -18.185 18.904 20.418 1.00 91.31 181 LEU A N 1
ATOM 1365 C CA . LEU A 1 181 ? -19.259 18.996 19.432 1.00 91.31 181 LEU A CA 1
ATOM 1366 C C . LEU A 1 181 ? -19.771 17.589 19.114 1.00 91.31 181 LEU A C 1
ATOM 1368 O O . LEU A 1 181 ? -19.009 16.734 18.674 1.00 91.31 181 LEU A O 1
ATOM 1372 N N . GLU A 1 182 ? -21.068 17.365 19.308 1.00 89.00 182 GLU A N 1
ATOM 1373 C CA . GLU A 1 182 ? -21.737 16.101 18.994 1.00 89.00 182 GLU A CA 1
ATOM 1374 C C . GLU A 1 182 ? -22.784 16.340 17.900 1.00 89.00 182 GLU A C 1
ATOM 1376 O O . GLU A 1 182 ? -23.683 17.165 18.062 1.00 89.00 182 GLU A O 1
ATOM 1381 N N . THR A 1 183 ? -22.678 15.607 16.789 1.00 90.12 183 THR A N 1
ATOM 1382 C CA . THR A 1 183 ? -23.694 15.585 15.726 1.00 90.12 183 THR A CA 1
ATOM 1383 C C . THR A 1 183 ? -24.302 14.193 15.654 1.00 90.12 183 THR A C 1
ATOM 1385 O O . THR A 1 183 ? -23.578 13.200 15.664 1.00 90.12 183 THR A O 1
ATOM 1388 N N . ARG A 1 184 ? -25.632 14.114 15.576 1.00 88.69 184 ARG A N 1
ATOM 1389 C CA . ARG A 1 184 ? -26.370 12.848 15.532 1.00 88.69 184 ARG A CA 1
ATOM 1390 C C . ARG A 1 184 ? -27.572 12.933 14.602 1.00 88.69 184 ARG A C 1
ATOM 1392 O O . ARG A 1 184 ? -28.119 14.015 14.387 1.00 88.69 184 ARG A O 1
ATOM 1399 N N . ALA A 1 185 ? -27.995 11.782 14.089 1.00 89.94 185 ALA A N 1
ATOM 1400 C CA . ALA A 1 185 ? -29.255 11.666 13.366 1.00 89.94 185 ALA A CA 1
ATOM 1401 C C . ALA A 1 185 ? -30.447 11.966 14.294 1.00 89.94 185 ALA A C 1
ATOM 1403 O O . ALA A 1 185 ? -30.387 11.744 15.507 1.00 89.94 185 ALA A O 1
ATOM 1404 N N . THR A 1 186 ? -31.545 12.470 13.728 1.00 89.75 186 THR A N 1
ATOM 1405 C CA . THR A 1 186 ? -32.770 12.752 14.485 1.00 89.75 186 THR A CA 1
ATOM 1406 C C . THR A 1 186 ? -33.303 11.473 15.135 1.00 89.75 186 THR A C 1
ATOM 1408 O O . THR A 1 186 ? -33.505 10.472 14.456 1.00 89.75 186 THR A O 1
ATOM 1411 N N . GLY A 1 187 ? -33.535 11.514 16.450 1.00 87.19 187 GLY A N 1
ATOM 1412 C CA . GLY A 1 187 ? -34.046 10.374 17.219 1.00 87.19 187 GLY A CA 1
ATOM 1413 C C . GLY A 1 187 ? -32.991 9.354 17.664 1.00 87.19 187 GLY A C 1
ATOM 1414 O O . GLY A 1 187 ? -33.357 8.395 18.330 1.00 87.19 187 GLY A O 1
ATOM 1415 N N . ALA A 1 188 ? -31.709 9.549 17.340 1.00 88.81 188 ALA A N 1
ATOM 1416 C CA . ALA A 1 188 ? -30.638 8.683 17.832 1.00 88.81 188 ALA A CA 1
ATOM 1417 C C . ALA A 1 188 ? -30.199 9.057 19.261 1.00 88.81 188 ALA A C 1
ATOM 1419 O O . ALA A 1 188 ? -30.133 10.243 19.612 1.00 88.81 188 ALA A O 1
ATOM 1420 N N . ASP A 1 189 ? -29.837 8.052 20.063 1.00 89.56 189 ASP A N 1
ATOM 1421 C CA . ASP A 1 189 ? -29.205 8.237 21.376 1.00 89.56 189 ASP A CA 1
ATOM 1422 C C . ASP A 1 189 ? -27.875 8.991 21.259 1.00 89.56 189 ASP A C 1
ATOM 1424 O O . ASP A 1 189 ? -27.263 9.057 20.187 1.00 89.56 189 ASP A O 1
ATOM 1428 N N . ARG A 1 190 ? -27.421 9.590 22.364 1.00 88.31 190 ARG A N 1
ATOM 1429 C CA . ARG A 1 190 ? -26.111 10.252 22.390 1.00 88.31 190 ARG A CA 1
ATOM 1430 C C . ARG A 1 190 ? -25.005 9.209 22.367 1.00 88.31 190 ARG A C 1
ATOM 1432 O O . ARG A 1 190 ? -25.143 8.139 22.961 1.00 88.31 190 ARG A O 1
ATOM 1439 N N . LEU A 1 191 ? -23.880 9.541 21.740 1.00 88.00 191 LEU A N 1
ATOM 1440 C CA . LEU A 1 191 ? -22.707 8.670 21.747 1.00 88.00 191 LEU A CA 1
ATOM 1441 C C . LEU A 1 191 ? -22.244 8.404 23.185 1.00 88.00 191 LEU A C 1
ATOM 1443 O O . LEU A 1 191 ? -21.974 7.260 23.527 1.00 88.00 191 LEU A O 1
ATOM 1447 N N . THR A 1 192 ? -22.216 9.435 24.036 1.00 88.19 192 THR A N 1
ATOM 1448 C CA . THR A 1 192 ? -21.845 9.293 25.453 1.00 88.19 192 THR A CA 1
ATOM 1449 C C . THR A 1 192 ? -22.742 8.299 26.181 1.00 88.19 192 THR A C 1
ATOM 1451 O O . THR A 1 192 ? -22.223 7.420 26.857 1.00 88.19 192 THR A O 1
ATOM 1454 N N . ASP A 1 193 ? -24.061 8.386 26.000 1.00 89.50 193 ASP A N 1
ATOM 1455 C CA . ASP A 1 193 ? -25.011 7.498 26.680 1.00 89.50 193 ASP A CA 1
ATOM 1456 C C . ASP A 1 193 ? -24.794 6.039 26.245 1.00 89.50 193 ASP A C 1
ATOM 1458 O O . ASP A 1 193 ? -24.792 5.129 27.071 1.00 89.50 193 ASP A O 1
ATOM 1462 N N . ARG A 1 194 ? -24.518 5.816 24.952 1.00 89.31 194 ARG A N 1
ATOM 1463 C CA . ARG A 1 194 ? -24.192 4.483 24.423 1.00 89.31 194 ARG A CA 1
ATOM 1464 C C . ARG A 1 194 ? -22.868 3.944 24.957 1.00 89.31 194 ARG A C 1
ATOM 1466 O O . ARG A 1 194 ? -22.784 2.753 25.226 1.00 89.31 194 ARG A O 1
ATOM 1473 N N . LEU A 1 195 ? -21.844 4.790 25.090 1.00 89.25 195 LEU A N 1
ATOM 1474 C CA . LEU A 1 195 ? -20.544 4.382 25.627 1.00 89.25 195 LEU A CA 1
ATOM 1475 C C . LEU A 1 195 ? -20.637 4.038 27.118 1.00 89.25 195 LEU A C 1
ATOM 1477 O O . LEU A 1 195 ? -20.117 3.002 27.515 1.00 89.25 195 LEU A O 1
ATOM 1481 N N . LEU A 1 196 ? -21.343 4.846 27.916 1.00 89.12 196 LEU A N 1
ATOM 1482 C CA . LEU A 1 196 ? -21.583 4.564 29.337 1.00 89.12 196 LEU A CA 1
ATOM 1483 C C . LEU A 1 196 ? -22.365 3.258 29.533 1.00 89.12 196 LEU A C 1
ATOM 1485 O O . LEU A 1 196 ? -22.031 2.469 30.405 1.00 89.12 196 LEU A O 1
ATOM 1489 N N . ALA A 1 197 ? -23.365 2.996 28.686 1.00 90.69 197 ALA A N 1
ATOM 1490 C CA . ALA A 1 197 ? -24.132 1.752 28.741 1.00 90.69 197 ALA A CA 1
ATOM 1491 C C . ALA A 1 197 ? -23.343 0.516 28.267 1.00 90.69 197 ALA A C 1
ATOM 1493 O O . ALA A 1 197 ? -23.693 -0.604 28.629 1.00 90.69 197 ALA A O 1
ATOM 1494 N N . ALA A 1 198 ? -22.328 0.700 27.417 1.00 88.75 198 ALA A N 1
ATOM 1495 C CA . ALA A 1 198 ? -21.545 -0.393 26.843 1.00 88.75 198 ALA A CA 1
ATOM 1496 C C . ALA A 1 198 ? -20.309 -0.768 27.674 1.00 88.75 198 ALA A C 1
ATOM 1498 O O . ALA A 1 198 ? -19.838 -1.899 27.565 1.00 88.75 198 ALA A O 1
ATOM 1499 N N . PHE A 1 199 ? -19.770 0.163 28.467 1.00 87.19 199 PHE A N 1
ATOM 1500 C CA . PHE A 1 199 ? -18.521 -0.026 29.201 1.00 87.19 199 PHE A CA 1
ATOM 1501 C C . PHE A 1 199 ? -18.665 0.411 30.661 1.00 87.19 199 PHE A C 1
ATOM 1503 O O . PHE A 1 199 ? -18.825 1.596 30.962 1.00 87.19 199 PHE A O 1
ATOM 1510 N N . ASP A 1 200 ? -18.536 -0.556 31.567 1.00 85.94 200 ASP A N 1
ATOM 1511 C CA . ASP A 1 200 ? -18.558 -0.313 33.007 1.00 85.94 200 ASP A CA 1
ATOM 1512 C C . ASP A 1 200 ? -17.396 0.590 33.455 1.00 85.94 200 ASP A C 1
ATOM 1514 O O . ASP A 1 200 ? -16.289 0.546 32.912 1.00 85.94 200 ASP A O 1
ATOM 1518 N N . GLY A 1 201 ? -17.632 1.392 34.497 1.00 84.50 201 GLY A N 1
ATOM 1519 C CA . GLY A 1 201 ? -16.598 2.227 35.122 1.00 84.50 201 GLY A CA 1
ATOM 1520 C C . GLY A 1 201 ? -16.260 3.520 34.373 1.00 84.50 201 GLY A C 1
ATOM 1521 O O . GLY A 1 201 ? -15.340 4.226 34.781 1.00 84.50 201 GLY A O 1
ATOM 1522 N N . LEU A 1 202 ? -16.997 3.850 33.306 1.00 84.56 202 LEU A N 1
ATOM 1523 C CA . LEU A 1 202 ? -16.907 5.151 32.633 1.00 84.56 202 LEU A CA 1
ATOM 1524 C C . LEU A 1 202 ? -17.759 6.247 33.299 1.00 84.56 202 LEU A C 1
ATOM 1526 O O . LEU A 1 202 ? -17.615 7.423 32.961 1.00 84.56 202 LEU A O 1
ATOM 1530 N N . GLU A 1 203 ? -18.643 5.878 34.228 1.00 76.88 203 GLU A N 1
ATOM 1531 C CA . GLU A 1 203 ? -19.397 6.824 35.054 1.00 76.88 203 GLU A CA 1
ATOM 1532 C C . GLU A 1 203 ? -18.470 7.447 36.110 1.00 76.88 203 GLU A C 1
ATOM 1534 O O . GLU A 1 203 ? -17.788 6.733 36.848 1.00 76.88 203 GLU A O 1
ATOM 1539 N N . GLY A 1 204 ? -18.440 8.779 36.182 1.00 65.75 204 GLY A N 1
ATOM 1540 C CA . GLY A 1 204 ? -17.623 9.553 37.119 1.00 65.75 204 GLY A CA 1
ATOM 1541 C C . GLY A 1 204 ? -18.319 10.818 37.587 1.00 65.75 204 GLY A C 1
ATOM 1542 O O . GLY A 1 204 ? -19.237 11.289 36.874 1.00 65.75 204 GLY A O 1
#

InterPro domains:
  IPR007310 Aerobactin siderophore biosynthesis, IucA/IucC, N-terminal [PF04183] (130-189)
  IPR037455 Aerobactin siderophore biosynthesis, IucA/IucC-like [PTHR34384] (16-189)

Foldseek 3Di:
DDQPDWDWADLVLLQWIKIWGFPDADPPRDTDTDDFIWIGHNDDDPDPPDPPPRDTDPACLVCLVSVVSVVVAPDPVRSVVVSVLLVQLVVQLVVLVVLVVVQDVVDDDDDPDDPVVCLVVFRDAPDNVLSNQLVPSNADSPDSNRRGDPPDDVVRCQDPPSVRHRDDDDDDDDDDVVPDDFDDDPPDDGPVVVVPVVDPPPPD

Radius of gyration: 24.4 Å; chains: 1; bounding box: 64×53×69 Å

Secondary structure (DSSP, 8-state):
-----EEEEEETTTTEEEEEEEEEEETTTEEEEEEEEEEEES---S--S-----EEP-SGGGGHHHHHHTT-SSSHHHHHHHHHHHHHHHHHHHHHHHHHHHHHHHT---S---HHHHHHH----SSHHHHHHHH--S--TT-TTTT--TT--HHHHHHH-TTT-S--PPPP----GGG------TTPPPHHHHHHHHSTT---